Protein AF-X1EIU7-F1 (afdb_monomer_lite)

InterPro domains:
  IPR051805 Dehydratase Activator and Reductase Protein [PTHR32329] (74-182)

Organism: NCBI:txid412755

Radius of gyration: 19.46 Å; chains: 1; bounding box: 45×38×56 Å

pLDDT: mean 83.92, std 15.65, range [25.88, 98.31]

Secondary structure (DSSP, 8-state):
------TTHHHHHHHHHHHHHHHHHHHHHHHTTTBSSTTHHHHHHHHHHHHHHHHHH-GGGS------HHHHHHHHHHHHHS-PPPHHHHHHHHHHHHHHTS-B------EEE--S-HHHHH-TTTTTTHHHHHHHTTPEEE---HHHHHHHHHHHHHHHHHHHHHHH--HHHHHHHHHHHHHHHHHHHHHHHHHHHHGGG-

Structure (mmCIF, N/CA/C/O backbone):
data_AF-X1EIU7-F1
#
_entry.id   AF-X1EIU7-F1
#
loop_
_atom_site.group_PDB
_atom_site.id
_atom_site.type_symbol
_atom_site.label_atom_id
_atom_site.label_alt_id
_atom_site.label_comp_id
_atom_site.label_asym_id
_atom_site.label_entity_id
_atom_site.label_seq_id
_atom_site.pdbx_PDB_ins_code
_atom_site.Cartn_x
_atom_site.Cartn_y
_atom_site.Cartn_z
_atom_site.occupancy
_atom_site.B_iso_or_equiv
_atom_site.auth_seq_id
_atom_site.auth_comp_id
_atom_site.auth_asym_id
_atom_site.auth_atom_id
_atom_site.pdbx_PDB_model_num
ATOM 1 N N . VAL A 1 1 ? 11.521 24.262 -27.136 1.00 30.70 1 VAL A N 1
ATOM 2 C CA . VAL A 1 1 ? 10.457 23.430 -26.524 1.00 30.70 1 VAL A CA 1
ATOM 3 C C . VAL A 1 1 ? 10.995 22.883 -25.212 1.00 30.70 1 VAL A C 1
ATOM 5 O O . VAL A 1 1 ? 11.952 22.120 -25.238 1.00 30.70 1 VAL A O 1
ATOM 8 N N . PHE A 1 2 ? 10.484 23.359 -24.074 1.00 25.88 2 PHE A N 1
ATOM 9 C CA . PHE A 1 2 ? 10.889 22.880 -22.750 1.00 25.88 2 PHE A CA 1
ATOM 10 C C . PHE A 1 2 ? 10.544 21.390 -22.630 1.00 25.88 2 PHE A C 1
ATOM 12 O O . PHE A 1 2 ? 9.380 21.026 -22.501 1.00 25.88 2 PHE A O 1
ATOM 19 N N . THR A 1 3 ? 11.544 20.512 -22.689 1.00 28.67 3 THR A N 1
ATOM 20 C CA . THR A 1 3 ? 11.375 19.109 -22.304 1.00 28.67 3 THR A CA 1
ATOM 21 C C . THR A 1 3 ? 11.108 19.081 -20.803 1.00 28.67 3 THR A C 1
ATOM 23 O O . THR A 1 3 ? 12.040 19.239 -20.010 1.00 28.67 3 THR A O 1
ATOM 26 N N . PHE A 1 4 ? 9.843 18.936 -20.408 1.00 34.41 4 PHE A N 1
ATOM 27 C CA . PHE A 1 4 ? 9.457 18.674 -19.024 1.00 34.41 4 PHE A CA 1
ATOM 28 C C . PHE A 1 4 ? 10.148 17.381 -18.574 1.00 34.41 4 PHE A C 1
ATOM 30 O O . PHE A 1 4 ? 9.750 16.269 -18.908 1.00 34.41 4 PHE A O 1
ATOM 37 N N . ASN A 1 5 ? 11.257 17.544 -17.861 1.00 42.59 5 ASN A N 1
ATOM 38 C CA . ASN A 1 5 ? 12.172 16.486 -17.459 1.00 42.59 5 ASN A CA 1
ATOM 39 C C . ASN A 1 5 ? 11.671 15.827 -16.157 1.00 42.59 5 ASN A C 1
ATOM 41 O O . ASN A 1 5 ? 12.401 15.728 -15.176 1.00 42.59 5 ASN A O 1
ATOM 45 N N . LEU A 1 6 ? 10.399 15.407 -16.143 1.00 55.16 6 LEU A N 1
ATOM 46 C CA . LEU A 1 6 ? 9.746 14.695 -15.029 1.00 55.16 6 LEU A CA 1
ATOM 47 C C . LEU A 1 6 ? 10.289 13.251 -14.858 1.00 55.16 6 LEU A C 1
ATOM 49 O O . LEU A 1 6 ? 9.927 12.555 -13.919 1.00 55.16 6 LEU A O 1
ATOM 53 N N . GLY A 1 7 ? 11.152 12.782 -15.769 1.00 67.50 7 GLY A N 1
ATOM 54 C CA . GLY A 1 7 ? 11.125 11.411 -16.298 1.00 67.50 7 GLY A CA 1
ATOM 55 C C . GLY A 1 7 ? 11.568 10.238 -15.415 1.00 67.50 7 GLY A C 1
ATOM 56 O O . GLY A 1 7 ? 11.224 9.112 -15.751 1.00 67.50 7 GLY A O 1
ATOM 57 N N . THR A 1 8 ? 12.307 10.432 -14.319 1.00 67.25 8 THR A N 1
ATOM 58 C CA . THR A 1 8 ? 12.800 9.306 -13.483 1.00 67.25 8 THR A CA 1
ATOM 59 C C . THR A 1 8 ? 12.714 9.578 -11.989 1.00 67.25 8 THR A C 1
ATOM 61 O O . THR A 1 8 ? 12.280 8.710 -11.235 1.00 67.25 8 THR A O 1
ATOM 64 N N . SER A 1 9 ? 13.078 10.782 -11.545 1.00 68.19 9 SER A N 1
ATOM 65 C CA . SER A 1 9 ? 12.979 11.179 -10.136 1.00 68.19 9 SER A CA 1
ATOM 66 C C . SER A 1 9 ? 11.533 11.164 -9.640 1.00 68.19 9 SER A C 1
ATOM 68 O O . SER A 1 9 ? 11.274 10.682 -8.537 1.00 68.19 9 SER A O 1
ATOM 70 N N . LEU A 1 10 ? 10.584 11.609 -10.473 1.00 78.69 10 LEU A N 1
ATOM 71 C CA . LEU A 1 10 ? 9.160 11.524 -10.163 1.00 78.69 10 LEU A CA 1
ATOM 72 C C . LEU A 1 10 ? 8.695 10.072 -10.075 1.00 78.69 10 LEU A C 1
ATOM 74 O O . LEU A 1 10 ? 7.965 9.743 -9.152 1.00 78.69 10 LEU A O 1
ATOM 78 N N . LEU A 1 11 ? 9.128 9.205 -10.997 1.00 77.06 11 LEU A N 1
ATOM 79 C CA . LEU A 1 11 ? 8.741 7.791 -10.992 1.00 77.06 11 LEU A CA 1
ATOM 80 C C . LEU A 1 11 ? 9.210 7.086 -9.718 1.00 77.06 11 LEU A C 1
ATOM 82 O O . LEU A 1 11 ? 8.438 6.350 -9.116 1.00 77.06 11 LEU A O 1
ATOM 86 N N . VAL A 1 12 ? 10.443 7.350 -9.273 1.00 77.62 12 VAL A N 1
ATOM 87 C CA . VAL A 1 12 ? 10.964 6.807 -8.008 1.00 77.62 12 VAL A CA 1
ATOM 88 C C . VAL A 1 12 ? 10.167 7.341 -6.817 1.00 77.62 12 VAL A C 1
ATOM 90 O O . VAL A 1 12 ? 9.750 6.559 -5.968 1.00 77.62 12 VAL A O 1
ATOM 93 N N . LYS A 1 13 ? 9.897 8.654 -6.761 1.00 82.56 13 LYS A N 1
ATOM 94 C CA . LYS A 1 13 ? 9.069 9.242 -5.694 1.00 82.56 13 LYS A CA 1
ATOM 95 C C . LYS A 1 13 ? 7.648 8.676 -5.681 1.00 82.56 13 LYS A C 1
ATOM 97 O O . LYS A 1 13 ? 7.140 8.353 -4.612 1.00 82.56 13 LYS A O 1
ATOM 102 N N . ALA A 1 14 ? 7.030 8.530 -6.849 1.00 86.31 14 ALA A N 1
ATOM 103 C CA . ALA A 1 14 ? 5.697 7.963 -6.998 1.00 86.31 14 ALA A CA 1
ATOM 104 C C . ALA A 1 14 ? 5.673 6.496 -6.558 1.00 86.31 14 ALA A C 1
ATOM 106 O O . ALA A 1 14 ? 4.813 6.122 -5.771 1.00 86.31 14 ALA A O 1
ATOM 107 N N . TRP A 1 15 ? 6.648 5.689 -6.987 1.00 85.94 15 TRP A N 1
ATOM 108 C CA . TRP A 1 15 ? 6.766 4.290 -6.575 1.00 85.94 15 TRP A CA 1
ATOM 109 C C . TRP A 1 15 ? 6.912 4.146 -5.059 1.00 85.94 15 TRP A C 1
ATOM 111 O O . TRP A 1 15 ? 6.199 3.365 -4.428 1.00 85.94 15 TRP A O 1
ATOM 121 N N . ASN A 1 16 ? 7.794 4.953 -4.472 1.00 86.00 16 ASN A N 1
ATOM 122 C CA . ASN A 1 16 ? 8.006 5.002 -3.034 1.00 86.00 16 ASN A CA 1
ATOM 123 C C . ASN A 1 16 ? 6.726 5.386 -2.279 1.00 86.00 16 ASN A C 1
ATOM 125 O O . ASN A 1 16 ? 6.380 4.746 -1.289 1.00 86.00 16 ASN A O 1
ATOM 129 N N . GLY A 1 17 ? 6.008 6.402 -2.764 1.00 90.75 17 GLY A N 1
ATOM 130 C CA . GLY A 1 17 ? 4.740 6.831 -2.185 1.00 90.75 17 GLY A CA 1
ATOM 131 C C . GLY A 1 17 ? 3.661 5.756 -2.270 1.00 90.75 17 GLY A C 1
ATOM 132 O O . GLY A 1 17 ? 3.083 5.411 -1.246 1.00 90.75 17 GLY A O 1
ATOM 133 N N . ILE A 1 18 ? 3.430 5.181 -3.454 1.00 91.62 18 ILE A N 1
ATOM 134 C CA . ILE A 1 18 ? 2.399 4.152 -3.667 1.00 91.62 18 ILE A CA 1
ATOM 135 C C . ILE A 1 18 ? 2.680 2.923 -2.797 1.00 91.62 18 ILE A C 1
ATOM 137 O O . ILE A 1 18 ? 1.789 2.458 -2.092 1.00 91.62 18 ILE A O 1
ATOM 141 N N . THR A 1 19 ? 3.927 2.445 -2.771 1.00 90.31 19 THR A N 1
ATOM 142 C CA . THR A 1 19 ? 4.286 1.266 -1.969 1.00 90.31 19 THR A CA 1
ATOM 143 C C . THR A 1 19 ? 4.124 1.530 -0.469 1.00 90.31 19 THR A C 1
ATOM 145 O O . THR A 1 19 ? 3.688 0.648 0.265 1.00 90.31 19 THR A O 1
ATOM 148 N N . ALA A 1 20 ? 4.445 2.740 0.003 1.00 92.50 20 ALA A N 1
ATOM 149 C CA . ALA A 1 20 ? 4.251 3.113 1.402 1.00 92.50 20 ALA A CA 1
ATOM 150 C C . ALA A 1 20 ? 2.766 3.243 1.774 1.00 92.50 20 ALA A C 1
ATOM 152 O O . ALA A 1 20 ? 2.365 2.773 2.839 1.00 92.50 20 ALA A O 1
ATOM 153 N N . VAL A 1 21 ? 1.944 3.824 0.893 1.00 94.62 21 VAL A N 1
ATOM 154 C CA . VAL A 1 21 ? 0.485 3.892 1.074 1.00 94.62 21 VAL A CA 1
ATOM 155 C C . VAL A 1 21 ? -0.116 2.494 1.163 1.00 94.62 21 VAL A C 1
ATOM 157 O O . VAL A 1 21 ? -0.911 2.251 2.064 1.00 94.62 21 VAL A O 1
ATOM 160 N N . ASP A 1 22 ? 0.317 1.558 0.314 1.00 93.19 22 ASP A N 1
ATOM 161 C CA . ASP A 1 22 ? -0.142 0.168 0.378 1.00 93.19 22 ASP A CA 1
ATOM 162 C C . ASP A 1 22 ? 0.122 -0.465 1.754 1.00 93.19 22 ASP A C 1
ATOM 164 O O . ASP A 1 22 ? -0.749 -1.149 2.291 1.00 93.19 22 ASP A O 1
ATOM 168 N N . GLN A 1 23 ? 1.288 -0.217 2.364 1.00 92.69 23 GLN A N 1
ATOM 169 C CA . GLN A 1 23 ? 1.565 -0.741 3.706 1.00 92.69 23 GLN A CA 1
ATOM 170 C C . GLN A 1 23 ? 0.724 -0.051 4.790 1.00 92.69 23 GLN A C 1
ATOM 172 O O . GLN A 1 23 ? 0.220 -0.723 5.690 1.00 92.69 23 GLN A O 1
ATOM 177 N N . LEU A 1 24 ? 0.550 1.275 4.714 1.00 94.75 24 LEU A N 1
ATOM 178 C CA . LEU A 1 24 ? -0.303 2.020 5.649 1.00 94.75 24 LEU A CA 1
ATOM 179 C C . LEU A 1 24 ? -1.760 1.541 5.581 1.00 94.75 24 LEU A C 1
ATOM 181 O O . LEU A 1 24 ? -2.384 1.327 6.621 1.00 94.75 24 LEU A O 1
ATOM 185 N N . GLU A 1 25 ? -2.286 1.335 4.373 1.00 93.62 25 GLU A N 1
ATOM 186 C CA . GLU A 1 25 ? -3.634 0.813 4.155 1.00 93.62 25 GLU A CA 1
ATOM 187 C C . GLU A 1 25 ? -3.782 -0.612 4.684 1.00 93.62 25 GLU A C 1
ATOM 189 O O . GLU A 1 25 ? -4.745 -0.893 5.396 1.00 93.62 25 GLU A O 1
ATOM 194 N N . LYS A 1 26 ? -2.807 -1.498 4.433 1.00 92.38 26 LYS A N 1
ATOM 195 C CA . LYS A 1 26 ? -2.816 -2.851 5.008 1.00 92.38 26 LYS A CA 1
ATOM 196 C C . LYS A 1 26 ? -2.867 -2.810 6.534 1.00 92.38 26 LYS A C 1
ATOM 198 O O . LYS A 1 26 ? -3.761 -3.412 7.125 1.00 92.38 26 LYS A O 1
ATOM 203 N N . MET A 1 27 ? -1.979 -2.057 7.188 1.00 94.19 27 MET A N 1
ATOM 204 C CA . MET A 1 27 ? -1.982 -1.940 8.654 1.00 94.19 27 MET A CA 1
ATOM 205 C C . MET A 1 27 ? -3.319 -1.405 9.184 1.00 94.19 27 MET A C 1
ATOM 207 O O . MET A 1 27 ? -3.861 -1.935 10.159 1.00 94.19 27 MET A O 1
ATOM 211 N N . ARG A 1 28 ? -3.902 -0.405 8.513 1.00 95.00 28 ARG A N 1
ATOM 212 C CA . ARG A 1 28 ? -5.225 0.128 8.850 1.00 95.00 28 ARG A CA 1
ATOM 213 C C . ARG A 1 28 ? -6.310 -0.941 8.725 1.00 95.00 28 ARG A C 1
ATOM 215 O O . ARG A 1 28 ? -7.046 -1.163 9.683 1.00 95.00 28 ARG A O 1
ATOM 222 N N . MET A 1 29 ? -6.387 -1.627 7.587 1.00 92.50 29 MET A N 1
ATOM 223 C CA . MET A 1 29 ? -7.394 -2.656 7.311 1.00 92.50 29 MET A CA 1
ATOM 224 C C . MET A 1 29 ? -7.273 -3.882 8.222 1.00 92.50 29 MET A C 1
ATOM 226 O O . MET A 1 29 ? -8.296 -4.447 8.592 1.00 92.50 29 MET A O 1
ATOM 230 N N . HIS A 1 30 ? -6.067 -4.250 8.658 1.00 92.25 30 HIS A N 1
ATOM 231 C CA . HIS A 1 30 ? -5.862 -5.329 9.633 1.00 92.25 30 HIS A CA 1
ATOM 232 C C . HIS A 1 30 ? -6.218 -4.941 11.065 1.00 92.25 30 HIS A C 1
ATOM 234 O O . HIS A 1 30 ? -6.556 -5.798 11.876 1.00 92.25 30 HIS A O 1
ATOM 240 N N . THR A 1 31 ? -6.148 -3.656 11.408 1.00 94.31 31 THR A N 1
ATOM 241 C CA . THR A 1 31 ? -6.425 -3.188 12.774 1.00 94.31 31 THR A CA 1
ATOM 242 C C . THR A 1 31 ? -7.905 -2.891 12.979 1.00 94.31 31 THR A C 1
ATOM 244 O O . THR A 1 31 ? -8.517 -3.282 13.974 1.00 94.31 31 THR A O 1
ATOM 247 N N . ARG A 1 32 ? -8.494 -2.189 12.016 1.00 95.56 32 ARG A N 1
ATOM 248 C CA . ARG A 1 32 ? -9.802 -1.538 12.106 1.00 95.56 32 ARG A CA 1
ATOM 249 C C . ARG A 1 32 ? -10.994 -2.459 12.397 1.00 95.56 32 ARG A C 1
ATOM 251 O O . ARG A 1 32 ? -11.847 -2.078 13.206 1.00 95.56 32 ARG A O 1
ATOM 258 N N . PRO A 1 33 ? -11.088 -3.679 11.832 1.00 95.62 33 PRO A N 1
ATOM 259 C CA . PRO A 1 33 ? -12.168 -4.601 12.172 1.00 95.62 33 PRO A CA 1
ATOM 260 C C . PRO A 1 33 ? -12.146 -4.983 13.655 1.00 95.62 33 PRO A C 1
ATOM 262 O O . PRO A 1 33 ? -13.207 -5.185 14.252 1.00 95.62 33 PRO A O 1
ATOM 265 N N . TYR A 1 34 ? -10.956 -5.030 14.258 1.00 95.44 34 TYR A N 1
ATOM 266 C CA . TYR A 1 34 ? -10.719 -5.545 15.605 1.00 95.44 34 TYR A CA 1
ATOM 267 C C . TYR A 1 34 ? -10.599 -4.461 16.675 1.00 95.44 34 TYR A C 1
ATOM 269 O O . TYR A 1 34 ? -10.698 -4.789 17.854 1.00 95.44 34 TYR A O 1
ATOM 277 N N . GLU A 1 35 ? -10.393 -3.195 16.307 1.00 95.44 35 GLU A N 1
ATOM 278 C CA . GLU A 1 35 ? -10.200 -2.111 17.275 1.00 95.44 35 GLU A CA 1
ATOM 279 C C . GLU A 1 35 ? -11.404 -1.969 18.228 1.00 95.44 35 GLU A C 1
ATOM 281 O O . GLU A 1 35 ? -12.567 -2.011 17.800 1.00 95.44 35 GLU A O 1
ATOM 286 N N . VAL A 1 36 ? -11.114 -1.800 19.521 1.00 95.50 36 VAL A N 1
ATOM 287 C CA . VAL A 1 36 ? -12.117 -1.573 20.575 1.00 95.50 36 VAL A CA 1
ATOM 288 C C . VAL A 1 36 ? -12.660 -0.147 20.491 1.00 95.50 36 VAL A C 1
ATOM 290 O O . VAL A 1 36 ? -13.869 0.063 20.511 1.00 95.50 36 VAL A O 1
ATOM 293 N N . ASN A 1 37 ? -11.765 0.829 20.337 1.00 96.25 37 ASN A N 1
ATOM 294 C CA . ASN A 1 37 ? -12.120 2.233 20.158 1.00 96.25 37 ASN A CA 1
ATOM 295 C C . ASN A 1 37 ? -12.238 2.524 18.656 1.00 96.25 37 ASN A C 1
ATOM 297 O O . ASN A 1 37 ? -11.230 2.601 17.955 1.00 96.25 37 ASN A O 1
ATOM 301 N N . LYS A 1 38 ? -13.468 2.643 18.144 1.00 95.25 38 LYS A N 1
ATOM 302 C CA . LYS A 1 38 ? -13.698 2.837 16.705 1.00 95.25 38 LYS A CA 1
ATOM 303 C C . LYS A 1 38 ? -13.117 4.161 16.203 1.00 95.25 38 LYS A C 1
ATOM 305 O O . LYS A 1 38 ? -13.340 5.207 16.804 1.00 95.25 38 LYS A O 1
ATOM 310 N N . GLY A 1 39 ? -12.401 4.102 15.082 1.00 95.94 39 GLY A N 1
ATOM 311 C CA . GLY A 1 39 ? -11.748 5.233 14.425 1.00 95.94 39 GLY A CA 1
ATOM 312 C C . GLY A 1 39 ? -10.285 5.456 14.822 1.00 95.94 39 GLY A C 1
ATOM 313 O O . GLY A 1 39 ? -9.623 6.269 14.181 1.00 95.94 39 GLY A O 1
ATOM 314 N N . THR A 1 40 ? -9.739 4.742 15.816 1.00 97.31 40 THR A N 1
ATOM 315 C CA . THR A 1 40 ? -8.326 4.903 16.217 1.00 97.31 40 THR A CA 1
ATOM 316 C C . THR A 1 40 ? -7.371 4.567 15.070 1.00 97.31 40 THR A C 1
ATOM 318 O O . THR A 1 40 ? -6.446 5.326 14.789 1.00 97.31 40 THR A O 1
ATOM 321 N N . SER A 1 41 ? -7.613 3.467 14.357 1.00 96.62 41 SER A N 1
ATOM 322 C CA . SER A 1 41 ? -6.811 3.079 13.189 1.00 96.62 41 SER A CA 1
ATOM 323 C C . SER A 1 41 ? -6.884 4.093 12.040 1.00 96.62 41 SER A C 1
ATOM 325 O O . SER A 1 41 ? -5.874 4.338 11.381 1.00 96.62 41 SER A O 1
ATOM 327 N N . ASP A 1 42 ? -8.047 4.713 11.816 1.00 97.38 42 ASP A N 1
ATOM 328 C CA . ASP A 1 42 ? -8.223 5.753 10.796 1.00 97.38 42 ASP A CA 1
ATOM 329 C C . ASP A 1 42 ? -7.428 7.025 11.160 1.00 97.38 42 ASP A C 1
ATOM 331 O O . ASP A 1 42 ? -6.737 7.578 10.308 1.00 97.38 42 ASP A O 1
ATOM 335 N N . GLN A 1 43 ? -7.413 7.428 12.436 1.00 98.31 43 GLN A N 1
ATOM 336 C CA . GLN A 1 43 ? -6.610 8.566 12.910 1.00 98.31 43 GLN A CA 1
ATOM 337 C C . GLN A 1 43 ? -5.100 8.330 12.756 1.00 98.31 43 GLN A C 1
ATOM 339 O O . GLN A 1 43 ? -4.370 9.225 12.321 1.00 98.31 43 GLN A O 1
ATOM 344 N N . ILE A 1 44 ? -4.621 7.124 13.091 1.00 97.88 44 ILE A N 1
ATOM 345 C CA . ILE A 1 44 ? -3.212 6.747 12.889 1.00 97.88 44 ILE A CA 1
ATOM 346 C C . ILE A 1 44 ? -2.882 6.818 11.395 1.00 97.88 44 ILE A C 1
ATOM 348 O O . ILE A 1 44 ? -1.888 7.435 11.008 1.00 97.88 44 ILE A O 1
ATOM 352 N N . TYR A 1 45 ? -3.733 6.247 10.541 1.00 97.50 45 TYR A N 1
ATOM 353 C CA . TYR A 1 45 ? -3.542 6.304 9.096 1.00 97.50 45 TYR A CA 1
ATOM 354 C C . TYR A 1 45 ? -3.428 7.743 8.578 1.00 97.50 45 TYR A C 1
ATOM 356 O O . TYR A 1 45 ? -2.450 8.066 7.909 1.00 97.50 45 TYR A O 1
ATOM 364 N N . GLU A 1 46 ? -4.364 8.627 8.928 1.00 98.19 46 GLU A N 1
ATOM 365 C CA . GLU A 1 46 ? -4.358 10.028 8.486 1.00 98.19 46 GLU A CA 1
ATOM 366 C C . GLU A 1 46 ? -3.092 10.776 8.930 1.00 98.19 46 GLU A C 1
ATOM 368 O O . GLU A 1 46 ? -2.468 11.486 8.134 1.00 98.19 46 GLU A O 1
ATOM 373 N N . LYS A 1 47 ? -2.652 10.560 10.177 1.00 98.31 47 LYS A N 1
ATOM 374 C CA . LYS A 1 47 ? -1.408 11.122 10.726 1.00 98.31 47 LYS A CA 1
ATOM 375 C C . LYS A 1 47 ? -0.189 10.726 9.890 1.00 98.31 47 LYS A C 1
ATOM 377 O O . LYS A 1 47 ? 0.624 11.579 9.521 1.00 98.31 47 LYS A O 1
ATOM 382 N N . TYR A 1 48 ? -0.045 9.436 9.596 1.00 97.75 48 TYR A N 1
ATOM 383 C CA . TYR A 1 48 ? 1.109 8.916 8.863 1.00 97.75 48 TYR A CA 1
ATOM 384 C C . TYR A 1 48 ? 1.036 9.189 7.362 1.00 97.75 48 TYR A C 1
ATOM 386 O O . TYR A 1 48 ? 2.069 9.460 6.749 1.00 97.75 48 TYR A O 1
ATOM 394 N N . MET A 1 49 ? -0.168 9.233 6.792 1.00 97.50 49 MET A N 1
ATOM 395 C CA . MET A 1 49 ? -0.405 9.673 5.422 1.00 97.50 49 MET A CA 1
ATOM 396 C C . MET A 1 49 ? 0.043 11.124 5.239 1.00 97.50 49 MET A C 1
ATOM 398 O O . MET A 1 49 ? 0.814 11.422 4.328 1.00 97.50 49 MET A O 1
ATOM 402 N N . LYS A 1 50 ? -0.346 12.027 6.150 1.00 97.38 50 LYS A N 1
ATOM 403 C CA . LYS A 1 50 ? 0.114 13.420 6.118 1.00 97.38 50 LYS A CA 1
ATOM 404 C C . LYS A 1 50 ? 1.640 13.509 6.181 1.00 97.38 50 LYS A C 1
ATOM 406 O O . LYS A 1 50 ? 2.248 14.191 5.363 1.00 97.38 50 LYS A O 1
ATOM 411 N N . ARG A 1 51 ? 2.272 12.781 7.106 1.00 96.06 51 ARG A N 1
ATOM 412 C CA . ARG A 1 51 ? 3.736 12.778 7.255 1.00 96.06 51 ARG A CA 1
ATOM 413 C C . ARG A 1 51 ? 4.459 12.250 6.012 1.00 96.06 51 ARG A C 1
ATOM 415 O O . ARG A 1 51 ? 5.507 12.778 5.647 1.00 96.06 51 ARG A O 1
ATOM 422 N N . LEU A 1 52 ? 3.906 11.225 5.365 1.00 94.81 52 LEU A N 1
ATOM 423 C CA . LEU A 1 52 ? 4.417 10.698 4.103 1.00 94.81 52 LEU A CA 1
ATOM 424 C C . LEU A 1 52 ? 4.291 11.734 2.976 1.00 94.81 52 LEU A C 1
ATOM 426 O O . LEU A 1 52 ? 5.255 11.943 2.242 1.00 94.81 52 LEU A O 1
ATOM 430 N N . LEU A 1 53 ? 3.145 12.411 2.858 1.00 94.19 53 LEU A N 1
ATOM 431 C CA . LEU A 1 53 ? 2.945 13.471 1.864 1.00 94.19 53 LEU A CA 1
ATOM 432 C C . LEU A 1 53 ? 3.899 14.644 2.081 1.00 94.19 53 LEU A C 1
ATOM 434 O O . LEU A 1 53 ? 4.541 15.068 1.124 1.00 94.19 53 LEU A O 1
ATOM 438 N N . ASP A 1 54 ? 4.047 15.113 3.322 1.00 93.31 54 ASP A N 1
ATOM 439 C CA . ASP A 1 54 ? 4.971 16.196 3.675 1.00 93.31 54 ASP A CA 1
ATOM 440 C C . ASP A 1 54 ? 6.416 15.832 3.268 1.00 93.31 54 ASP A C 1
ATOM 442 O O . ASP A 1 54 ? 7.121 16.635 2.655 1.00 93.31 54 ASP A O 1
ATOM 446 N N . TYR A 1 55 ? 6.840 14.586 3.519 1.00 91.00 55 TYR A N 1
ATOM 447 C CA . TYR A 1 55 ? 8.152 14.078 3.102 1.00 91.00 55 TYR A CA 1
ATOM 448 C C . TYR A 1 55 ? 8.322 14.020 1.573 1.00 91.00 55 TYR A C 1
ATOM 450 O O . TYR A 1 55 ? 9.366 14.407 1.036 1.00 91.00 55 TYR A O 1
ATOM 458 N N . LEU A 1 56 ? 7.312 13.527 0.853 1.00 87.88 56 LEU A N 1
ATOM 459 C CA . LEU A 1 56 ? 7.360 13.402 -0.606 1.00 87.88 56 LEU A CA 1
ATOM 460 C C . LEU A 1 56 ? 7.307 14.767 -1.308 1.00 87.88 56 LEU A C 1
ATOM 462 O O . LEU A 1 56 ? 7.933 14.926 -2.362 1.00 87.88 56 LEU A O 1
ATOM 466 N N . ALA A 1 57 ? 6.595 15.733 -0.726 1.00 88.38 57 ALA A N 1
ATOM 467 C CA . ALA A 1 57 ? 6.451 17.092 -1.236 1.00 88.38 57 ALA A CA 1
ATOM 468 C C . ALA A 1 57 ? 7.702 17.957 -1.015 1.00 88.38 57 ALA A C 1
ATOM 470 O O . ALA A 1 57 ? 7.920 18.893 -1.784 1.00 88.38 57 ALA A O 1
ATOM 471 N N . ASP A 1 58 ? 8.541 17.642 -0.018 1.00 87.00 58 ASP A N 1
ATOM 472 C CA . ASP A 1 58 ? 9.765 18.400 0.258 1.00 87.00 58 ASP A CA 1
ATOM 473 C C . ASP A 1 58 ? 10.711 18.399 -0.968 1.00 87.00 58 ASP A C 1
ATOM 475 O O . ASP A 1 58 ? 11.183 17.341 -1.412 1.00 87.00 58 ASP A O 1
ATOM 479 N N . PRO A 1 59 ? 11.049 19.574 -1.535 1.00 80.19 59 PRO A N 1
ATOM 480 C CA . PRO A 1 59 ? 11.992 19.670 -2.641 1.00 80.19 59 PRO A CA 1
ATOM 481 C C . PRO A 1 59 ? 13.381 19.110 -2.316 1.00 80.19 59 PRO A C 1
ATOM 483 O O . PRO A 1 59 ? 14.072 18.652 -3.226 1.00 80.19 59 PRO A O 1
ATOM 486 N N . LYS A 1 60 ? 13.795 19.102 -1.041 1.00 77.62 60 LYS A N 1
ATOM 487 C CA . LYS A 1 60 ? 15.089 18.557 -0.595 1.00 77.62 60 LYS A CA 1
ATOM 488 C C . LYS A 1 60 ? 15.168 17.040 -0.740 1.00 77.62 60 LYS A C 1
ATOM 490 O O . LYS A 1 60 ? 16.263 16.496 -0.844 1.00 77.62 60 LYS A O 1
ATOM 495 N N . THR A 1 61 ? 14.025 16.356 -0.779 1.00 72.81 61 THR A N 1
ATOM 496 C CA . THR A 1 61 ? 13.959 14.905 -1.001 1.00 72.81 61 THR A CA 1
ATOM 497 C C . THR A 1 61 ? 13.933 14.551 -2.489 1.00 72.81 61 THR A C 1
ATOM 499 O O . THR A 1 61 ? 13.924 13.372 -2.847 1.00 72.81 61 THR A O 1
ATOM 502 N N . ASN A 1 62 ? 13.920 15.545 -3.391 1.00 67.62 62 ASN A N 1
ATOM 503 C CA . ASN A 1 62 ? 14.058 15.300 -4.824 1.00 67.62 62 ASN A CA 1
ATOM 504 C C . ASN A 1 62 ? 15.433 14.702 -5.111 1.00 67.62 62 ASN A C 1
ATOM 506 O O . ASN A 1 62 ? 16.461 15.353 -4.927 1.00 67.62 62 ASN A O 1
ATOM 510 N N . LEU A 1 63 ? 15.450 13.474 -5.631 1.00 62.00 63 LEU A N 1
ATOM 511 C CA . LEU A 1 63 ? 16.664 12.935 -6.221 1.00 62.00 63 LEU A CA 1
ATOM 512 C C . LEU A 1 63 ? 17.066 13.863 -7.378 1.00 62.00 63 LEU A C 1
ATOM 514 O O . LEU A 1 63 ? 16.256 14.140 -8.269 1.00 62.00 63 LEU A O 1
ATOM 518 N N . GLY A 1 64 ? 18.307 14.364 -7.343 1.00 56.53 64 GLY A N 1
ATOM 519 C CA . GLY A 1 64 ? 18.896 15.147 -8.433 1.00 56.53 64 GLY A CA 1
ATOM 520 C C . GLY A 1 64 ? 18.863 14.381 -9.763 1.00 56.53 64 GLY A C 1
ATOM 521 O O . GLY A 1 64 ? 18.472 13.218 -9.800 1.00 56.53 64 GLY A O 1
ATOM 522 N N . LYS A 1 65 ? 19.270 15.018 -10.875 1.00 51.91 65 LYS A N 1
ATOM 523 C CA . LYS A 1 65 ? 19.198 14.452 -12.243 1.00 51.91 65 LYS A CA 1
ATOM 524 C C . LYS A 1 65 ? 19.838 13.051 -12.344 1.00 51.91 65 LYS A C 1
ATOM 526 O O . LYS A 1 65 ? 21.004 12.912 -12.703 1.00 51.91 65 LYS A O 1
ATOM 531 N N . MET A 1 66 ? 19.061 12.002 -12.088 1.00 54.75 66 MET A N 1
ATOM 532 C CA . MET A 1 66 ? 19.456 10.612 -12.271 1.00 54.75 66 MET A CA 1
ATOM 533 C C . MET A 1 66 ? 19.156 10.211 -13.709 1.00 54.75 66 MET A C 1
ATOM 535 O O . MET A 1 66 ? 18.014 9.932 -14.074 1.00 54.75 66 MET A O 1
ATOM 539 N N . LYS A 1 67 ? 20.198 10.227 -14.543 1.00 49.62 67 LYS A N 1
ATOM 540 C CA . LYS A 1 67 ? 20.069 10.064 -15.995 1.00 49.62 67 LYS A CA 1
ATOM 541 C C . LYS A 1 67 ? 19.768 8.634 -16.471 1.00 49.62 67 LYS A C 1
ATOM 543 O O . LYS A 1 67 ? 19.364 8.494 -17.619 1.00 49.62 67 LYS A O 1
ATOM 548 N N . THR A 1 68 ? 19.928 7.587 -15.648 1.00 56.00 68 THR A N 1
ATOM 549 C CA . THR A 1 68 ? 19.893 6.203 -16.168 1.00 56.00 68 THR A CA 1
ATOM 550 C C . THR A 1 68 ? 19.239 5.195 -15.214 1.00 56.00 68 THR A C 1
ATOM 552 O O . THR A 1 68 ? 19.574 5.140 -14.033 1.00 56.00 68 THR A O 1
ATOM 555 N N . TYR A 1 69 ? 18.376 4.317 -15.745 1.00 58.41 69 TYR A N 1
ATOM 556 C CA . TYR A 1 69 ? 17.759 3.180 -15.034 1.00 58.41 69 TYR A CA 1
ATOM 557 C C . TYR A 1 69 ? 18.779 2.226 -14.387 1.00 58.41 69 TYR A C 1
ATOM 559 O O . TYR A 1 69 ? 18.525 1.676 -13.322 1.00 58.41 69 TYR A O 1
ATOM 567 N N . LEU A 1 70 ? 19.965 2.078 -14.986 1.00 55.44 70 LEU A N 1
ATOM 568 C CA . LEU A 1 70 ? 21.102 1.349 -14.405 1.00 55.44 70 LEU A CA 1
ATOM 569 C C . LEU A 1 70 ? 21.599 1.977 -13.099 1.00 55.44 70 LEU A C 1
ATOM 571 O O . LEU A 1 70 ? 21.968 1.266 -12.167 1.00 55.44 70 LEU A O 1
ATOM 575 N N . THR A 1 71 ? 21.592 3.306 -13.022 1.00 58.59 71 THR A N 1
ATOM 576 C CA . THR A 1 71 ? 21.956 4.045 -11.813 1.00 58.59 71 THR A CA 1
ATOM 577 C C . THR A 1 71 ? 20.860 3.922 -10.761 1.00 58.59 71 THR A C 1
ATOM 579 O O . THR A 1 71 ? 21.189 3.823 -9.586 1.00 58.59 71 THR A O 1
ATOM 582 N N . ILE A 1 72 ? 19.581 3.863 -11.168 1.00 57.81 72 ILE A N 1
ATOM 583 C CA . ILE A 1 72 ? 18.457 3.561 -10.263 1.00 57.81 72 ILE A CA 1
ATOM 584 C C . ILE A 1 72 ? 18.656 2.172 -9.679 1.00 57.81 72 ILE A C 1
ATOM 586 O O . ILE A 1 72 ? 18.739 2.060 -8.468 1.00 57.81 72 ILE A O 1
ATOM 590 N N . GLY A 1 73 ? 18.853 1.148 -10.516 1.00 60.00 73 GLY A N 1
ATOM 591 C CA . GLY A 1 73 ? 19.147 -0.209 -10.060 1.00 60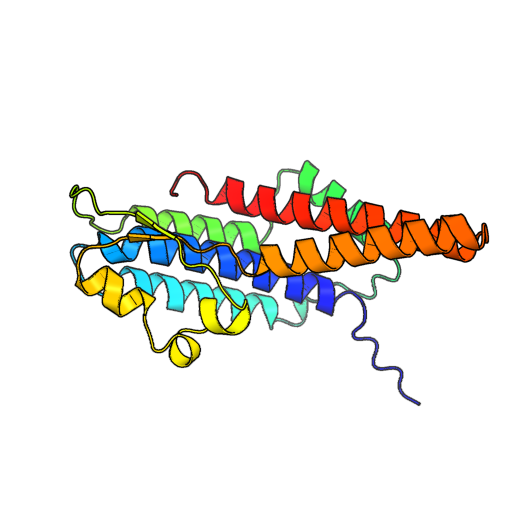.00 73 GLY A CA 1
ATOM 592 C C . GLY A 1 73 ? 20.317 -0.240 -9.075 1.00 60.00 73 GLY A C 1
ATOM 593 O O . GLY A 1 73 ? 20.152 -0.727 -7.965 1.00 60.00 73 GLY A O 1
ATOM 594 N N . LYS A 1 74 ? 21.468 0.354 -9.420 1.00 61.91 74 LYS A N 1
ATOM 595 C CA . LYS A 1 74 ? 22.635 0.406 -8.521 1.00 61.91 74 LYS A CA 1
ATOM 596 C C . LYS A 1 74 ? 22.363 1.134 -7.204 1.00 61.91 74 LYS A C 1
ATOM 598 O O . LYS A 1 74 ? 22.735 0.598 -6.171 1.00 61.91 74 LYS A O 1
ATOM 603 N N . ALA A 1 75 ? 21.730 2.307 -7.230 1.00 60.06 75 ALA A N 1
ATOM 604 C CA . ALA A 1 75 ? 21.414 3.077 -6.025 1.00 60.06 75 ALA A CA 1
ATOM 605 C C . ALA A 1 75 ? 20.402 2.344 -5.134 1.00 60.06 75 ALA A C 1
ATOM 607 O O . ALA A 1 75 ? 20.505 2.356 -3.912 1.00 60.06 75 ALA A O 1
ATOM 608 N N . PHE A 1 76 ? 19.438 1.673 -5.758 1.00 58.38 76 PHE A N 1
ATOM 609 C CA . PHE A 1 76 ? 18.432 0.888 -5.067 1.00 58.38 76 PHE A CA 1
ATOM 610 C C . PHE A 1 76 ? 19.039 -0.342 -4.408 1.00 58.38 76 PHE A C 1
ATOM 612 O O . PHE A 1 76 ? 18.842 -0.546 -3.218 1.00 58.38 76 PHE A O 1
ATOM 619 N N . PHE A 1 77 ? 19.846 -1.107 -5.152 1.00 57.31 77 PHE A N 1
ATOM 620 C CA . PHE A 1 77 ? 20.588 -2.247 -4.622 1.00 57.31 77 PHE A CA 1
ATOM 621 C C . PHE A 1 77 ? 21.565 -1.816 -3.523 1.00 57.31 77 PHE A C 1
ATOM 623 O O . PHE A 1 77 ? 21.584 -2.440 -2.471 1.00 57.31 77 PHE A O 1
ATOM 630 N N . SER A 1 78 ? 22.329 -0.734 -3.702 1.00 56.25 78 SER A N 1
ATOM 631 C CA . SER A 1 78 ? 23.252 -0.263 -2.661 1.00 56.25 78 SER A CA 1
ATOM 632 C C . SER A 1 78 ? 22.523 0.189 -1.396 1.00 56.25 78 SER A C 1
ATOM 634 O O . SER A 1 78 ? 22.977 -0.111 -0.299 1.00 56.25 78 SER A O 1
ATOM 636 N N . ASN A 1 79 ? 21.377 0.866 -1.525 1.00 53.47 79 ASN A N 1
ATOM 637 C CA . ASN A 1 79 ? 20.563 1.247 -0.369 1.00 53.47 79 ASN A CA 1
ATOM 638 C C . ASN A 1 79 ? 19.929 0.026 0.314 1.00 53.47 79 ASN A C 1
ATOM 640 O O . ASN A 1 79 ? 19.854 0.005 1.537 1.00 53.47 79 ASN A O 1
ATOM 644 N N . LEU A 1 80 ? 19.569 -1.012 -0.449 1.00 51.81 80 LEU A N 1
ATOM 645 C CA . LEU A 1 80 ? 19.067 -2.290 0.069 1.00 51.81 80 LEU A CA 1
ATOM 646 C C . LEU A 1 80 ? 20.092 -3.013 0.961 1.00 51.81 80 LEU A C 1
ATOM 648 O O . LEU A 1 80 ? 19.717 -3.664 1.930 1.00 51.81 80 LEU A O 1
ATOM 652 N N . PHE A 1 81 ? 21.384 -2.911 0.631 1.00 49.78 81 PHE A N 1
ATOM 653 C CA . PHE A 1 81 ? 22.461 -3.608 1.344 1.00 49.78 81 PHE A CA 1
ATOM 654 C C . PHE A 1 81 ? 23.118 -2.784 2.463 1.00 49.78 81 PHE A C 1
ATOM 656 O O . PHE A 1 81 ? 23.825 -3.352 3.290 1.00 49.78 81 PHE A O 1
ATOM 663 N N . ASN A 1 82 ? 22.883 -1.470 2.535 1.00 53.50 82 ASN A N 1
ATOM 664 C CA . ASN A 1 82 ? 23.600 -0.581 3.459 1.00 53.50 82 ASN A CA 1
ATOM 665 C C . ASN A 1 82 ? 23.030 -0.516 4.891 1.00 53.50 82 ASN A C 1
ATOM 667 O O . ASN A 1 82 ? 23.537 0.258 5.700 1.00 53.50 82 ASN A O 1
ATOM 671 N N . GLY A 1 83 ? 21.990 -1.287 5.231 1.00 52.75 83 GLY A N 1
ATOM 672 C CA . GLY A 1 83 ? 21.484 -1.441 6.609 1.00 52.75 83 GLY A CA 1
ATOM 673 C C . GLY A 1 83 ? 20.895 -0.183 7.275 1.00 52.75 83 GLY A C 1
ATOM 674 O O . GLY A 1 83 ? 20.363 -0.271 8.380 1.00 52.75 83 GLY A O 1
ATOM 675 N N . LYS A 1 84 ? 20.959 0.986 6.628 1.00 57.41 84 LYS A N 1
ATOM 676 C CA . LYS A 1 84 ? 20.363 2.237 7.103 1.00 57.41 84 LYS A CA 1
ATOM 677 C C . LYS A 1 84 ? 18.935 2.344 6.575 1.00 57.41 84 LYS A C 1
ATOM 679 O O . LYS A 1 84 ? 18.746 2.398 5.362 1.00 57.41 84 LYS A O 1
ATOM 684 N N . LEU A 1 85 ? 17.967 2.406 7.492 1.00 59.44 85 LEU A N 1
ATOM 685 C CA . LEU A 1 85 ? 16.552 2.578 7.157 1.00 59.44 85 LEU A CA 1
ATOM 686 C C . LEU A 1 85 ? 16.360 3.832 6.298 1.00 59.44 85 LEU A C 1
ATOM 688 O O . LEU A 1 85 ? 16.889 4.904 6.610 1.00 59.44 85 LEU A O 1
ATOM 692 N N . SER A 1 86 ? 15.606 3.704 5.209 1.00 78.12 86 SER A N 1
ATOM 693 C CA . SER A 1 86 ? 15.197 4.873 4.433 1.00 78.12 86 SER A CA 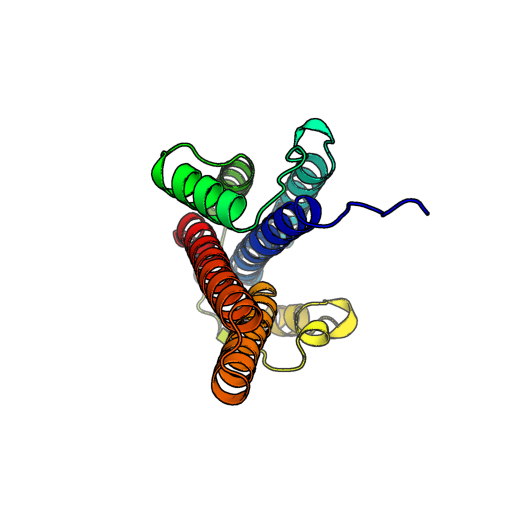1
ATOM 694 C C . SER A 1 86 ? 14.204 5.726 5.244 1.00 78.12 86 SER A C 1
ATOM 696 O O . SER A 1 86 ? 13.472 5.192 6.079 1.00 78.12 86 SER A O 1
ATOM 698 N N . PRO A 1 87 ? 14.101 7.049 5.011 1.00 84.31 87 PRO A N 1
ATOM 699 C CA . PRO A 1 87 ? 13.147 7.885 5.750 1.00 84.31 87 PRO A CA 1
ATOM 700 C C . PRO A 1 87 ? 11.691 7.402 5.649 1.00 84.31 87 PRO A C 1
ATOM 702 O O . PRO A 1 87 ? 10.906 7.595 6.572 1.00 84.31 87 PRO A O 1
ATOM 705 N N . ILE A 1 88 ? 11.326 6.748 4.542 1.00 86.50 88 ILE A N 1
ATOM 706 C CA . ILE A 1 88 ? 10.006 6.132 4.365 1.00 86.50 88 ILE A CA 1
ATOM 707 C C . ILE A 1 88 ? 9.862 4.895 5.247 1.00 86.50 88 ILE A C 1
ATOM 709 O O . ILE A 1 88 ? 8.838 4.749 5.907 1.00 86.50 88 ILE A O 1
ATOM 713 N N . GLU A 1 89 ? 10.880 4.037 5.312 1.00 84.75 89 GLU A N 1
ATOM 714 C CA . GLU A 1 89 ? 10.876 2.901 6.238 1.00 84.75 89 GLU A CA 1
ATOM 715 C C . GLU A 1 89 ? 10.769 3.365 7.692 1.00 84.75 89 GLU A C 1
ATOM 717 O O . GLU A 1 89 ? 10.037 2.758 8.463 1.00 84.75 89 GLU A O 1
ATOM 722 N N . GLU A 1 90 ? 11.416 4.471 8.072 1.00 89.00 90 GLU A N 1
ATOM 723 C CA . GLU A 1 90 ? 11.256 5.049 9.411 1.00 89.00 90 GLU A CA 1
ATOM 724 C C . GLU A 1 90 ? 9.827 5.547 9.678 1.00 89.00 90 GLU A C 1
ATOM 726 O O . GLU A 1 90 ? 9.322 5.413 10.795 1.00 89.00 90 GLU A O 1
ATOM 731 N N . ILE A 1 91 ? 9.167 6.143 8.678 1.00 93.12 91 ILE A N 1
ATOM 732 C CA . ILE A 1 91 ? 7.757 6.550 8.777 1.00 93.12 91 ILE A CA 1
ATOM 733 C C . ILE A 1 91 ? 6.874 5.312 8.963 1.00 93.12 91 ILE A C 1
ATOM 735 O O . ILE A 1 91 ? 6.052 5.297 9.877 1.00 93.12 91 ILE A O 1
ATOM 739 N N . LEU A 1 92 ? 7.068 4.276 8.143 1.00 92.31 92 LEU A N 1
ATOM 740 C CA . LEU A 1 92 ? 6.290 3.037 8.198 1.00 92.31 92 LEU A CA 1
ATOM 741 C C . LEU A 1 92 ? 6.527 2.253 9.489 1.00 92.31 92 LEU A C 1
ATOM 743 O O . LEU A 1 92 ? 5.574 1.743 10.063 1.00 92.31 92 LEU A O 1
ATOM 747 N N . LYS A 1 93 ? 7.767 2.202 9.981 1.00 91.06 93 LYS A N 1
ATOM 748 C CA . LYS A 1 93 ? 8.106 1.553 11.249 1.00 91.06 93 LYS A CA 1
ATOM 749 C C . LYS A 1 93 ? 7.405 2.233 12.423 1.00 91.06 93 LYS A C 1
ATOM 751 O O . LYS A 1 93 ? 6.775 1.564 13.228 1.00 91.06 93 LYS A O 1
ATOM 756 N N . LYS A 1 94 ? 7.434 3.568 12.479 1.00 94.19 94 LYS A N 1
ATOM 757 C CA . LYS A 1 94 ? 6.708 4.326 13.512 1.00 94.19 94 LYS A CA 1
ATOM 758 C C . LYS A 1 94 ? 5.189 4.132 13.405 1.00 94.19 94 LYS A C 1
ATOM 760 O O . LYS A 1 94 ? 4.516 4.009 14.423 1.00 94.19 94 LYS A O 1
ATOM 765 N N . ALA A 1 95 ? 4.653 4.055 12.183 1.00 95.38 95 ALA A N 1
ATOM 766 C CA . ALA A 1 95 ? 3.244 3.726 11.972 1.00 95.38 95 ALA A CA 1
ATOM 767 C C . ALA A 1 95 ? 2.911 2.331 12.514 1.00 95.38 95 ALA A C 1
ATOM 769 O O . ALA A 1 95 ? 1.943 2.181 13.252 1.00 95.38 95 ALA A O 1
ATOM 770 N N . GLN A 1 96 ? 3.737 1.334 12.194 1.00 93.81 96 GLN A N 1
ATOM 771 C CA . GLN A 1 96 ? 3.595 -0.038 12.674 1.00 93.81 96 GLN A CA 1
ATOM 772 C C . GLN A 1 96 ? 3.638 -0.116 14.207 1.00 93.81 96 GLN A C 1
ATOM 774 O O . GLN A 1 96 ? 2.800 -0.796 14.797 1.00 93.81 96 GLN A O 1
ATOM 779 N N . GLU A 1 97 ? 4.545 0.621 14.852 1.00 93.50 97 GLU A N 1
ATOM 780 C CA . GLU A 1 97 ? 4.628 0.715 16.313 1.00 93.50 97 GLU A CA 1
ATOM 781 C C . GLU A 1 97 ? 3.322 1.272 16.907 1.00 93.50 97 GLU A C 1
ATOM 783 O O . GLU A 1 97 ? 2.776 0.687 17.841 1.00 93.50 97 GLU A O 1
ATOM 788 N N . GLU A 1 98 ? 2.756 2.340 16.338 1.00 96.00 98 GLU A N 1
ATOM 789 C CA . GLU A 1 98 ? 1.489 2.911 16.823 1.00 96.00 98 GLU A CA 1
ATOM 790 C C . GLU A 1 98 ? 0.280 2.007 16.556 1.00 96.00 98 GLU A C 1
ATOM 792 O O . GLU A 1 98 ? -0.564 1.842 17.437 1.00 96.00 98 GLU A O 1
ATOM 797 N N . PHE A 1 99 ? 0.202 1.370 15.384 1.00 95.75 99 PHE A N 1
ATOM 798 C CA . PHE A 1 99 ? -0.844 0.385 15.103 1.00 95.75 99 PHE A CA 1
ATOM 799 C C . PHE A 1 99 ? -0.772 -0.798 16.082 1.00 95.75 99 PHE A C 1
ATOM 801 O O . PHE A 1 99 ? -1.811 -1.251 16.560 1.00 95.75 99 PHE A O 1
ATOM 808 N N . SER A 1 100 ? 0.436 -1.237 16.464 1.00 93.31 100 SER A N 1
ATOM 809 C CA . SER A 1 100 ? 0.639 -2.347 17.409 1.00 93.31 100 SER A CA 1
ATOM 810 C C . SER A 1 100 ? 0.086 -2.095 18.812 1.00 93.31 100 SER A C 1
ATOM 812 O O . SER A 1 100 ? -0.259 -3.037 19.521 1.00 93.31 100 SER A O 1
ATOM 814 N N . GLN A 1 101 ? -0.045 -0.826 19.193 1.00 94.94 101 GLN A N 1
ATOM 815 C CA . GLN A 1 101 ? -0.561 -0.402 20.492 1.00 94.94 101 GLN A CA 1
ATOM 816 C C . GLN A 1 101 ? -2.083 -0.206 20.502 1.00 94.94 101 GLN A C 1
ATOM 818 O O . GLN A 1 101 ? -2.664 0.054 21.560 1.00 94.94 101 GLN A O 1
ATOM 823 N N . VAL A 1 102 ? -2.760 -0.327 19.354 1.00 95.56 102 VAL A N 1
ATOM 824 C CA . VAL A 1 102 ? -4.219 -0.204 19.296 1.00 95.56 102 VAL A CA 1
ATOM 825 C C . VAL A 1 102 ? -4.859 -1.354 20.069 1.00 95.56 102 VAL A C 1
ATOM 827 O O . VAL A 1 102 ? -4.606 -2.529 19.808 1.00 95.56 102 VAL A O 1
ATOM 830 N N . LYS A 1 103 ? -5.751 -1.019 21.006 1.00 95.69 103 LYS A N 1
ATOM 831 C CA . LYS A 1 103 ? -6.520 -2.014 21.759 1.00 95.69 103 LYS A CA 1
ATOM 832 C C . LYS A 1 103 ? -7.448 -2.781 20.813 1.00 95.69 103 LYS A C 1
ATOM 834 O O . LYS A 1 103 ? -8.345 -2.185 20.211 1.00 95.69 103 LYS A O 1
ATOM 839 N N . ARG A 1 104 ? -7.253 -4.098 20.712 1.00 94.50 104 ARG A N 1
ATOM 840 C CA . ARG A 1 104 ? -7.988 -5.001 19.813 1.00 94.50 104 ARG A CA 1
ATOM 841 C C . ARG A 1 104 ? -8.827 -6.017 20.585 1.00 94.50 104 ARG A C 1
ATOM 843 O O . ARG A 1 104 ? -8.534 -6.358 21.727 1.00 94.50 104 ARG A O 1
ATOM 850 N N . THR A 1 105 ? -9.891 -6.466 19.938 1.00 94.06 105 THR A N 1
ATOM 851 C CA . THR A 1 105 ? -10.664 -7.653 20.313 1.00 94.06 105 THR A CA 1
ATOM 852 C C . THR A 1 105 ? -9.930 -8.910 19.841 1.00 94.06 105 THR A C 1
ATOM 854 O O . THR A 1 105 ? -9.250 -8.874 18.816 1.00 94.06 105 THR A O 1
ATOM 857 N N . ASN A 1 106 ? -10.087 -10.013 20.575 1.00 91.50 106 ASN A N 1
ATOM 858 C CA . ASN A 1 106 ? -9.514 -11.323 20.230 1.00 91.50 106 ASN A CA 1
ATOM 859 C C . ASN A 1 106 ? -10.502 -12.207 19.445 1.00 91.50 106 ASN A C 1
ATOM 861 O O . ASN A 1 106 ? -10.316 -13.415 19.356 1.00 91.50 106 ASN A O 1
ATOM 865 N N . GLU A 1 107 ? -11.587 -11.623 18.934 1.00 92.50 107 GLU A N 1
ATOM 866 C CA . GLU A 1 107 ? -12.585 -12.342 18.144 1.00 92.50 107 GLU A CA 1
ATOM 867 C C . GLU A 1 107 ? -12.003 -12.730 16.788 1.00 92.50 107 GLU A C 1
ATOM 869 O O . GLU A 1 107 ? -11.404 -11.895 16.113 1.00 92.50 107 GLU A O 1
ATOM 874 N N . GLU A 1 108 ? -12.237 -13.963 16.351 1.00 92.69 108 GLU A N 1
ATOM 875 C CA . GLU A 1 108 ? -11.940 -14.359 14.979 1.00 92.69 108 GLU A CA 1
ATOM 876 C C . GLU A 1 108 ? -13.047 -13.877 14.038 1.00 92.69 108 GLU A C 1
ATOM 878 O O . GLU A 1 108 ? -14.237 -14.073 14.296 1.00 92.69 108 GLU A O 1
ATOM 883 N N . LYS A 1 109 ? -12.658 -13.239 12.930 1.00 94.62 109 LYS A N 1
ATOM 884 C CA . LYS A 1 109 ? -13.585 -12.703 11.928 1.00 94.62 109 LYS A CA 1
ATOM 885 C C . LYS A 1 109 ? -13.395 -13.409 10.588 1.00 94.62 109 LYS A C 1
ATOM 887 O O . LYS A 1 109 ? -12.253 -13.671 10.203 1.00 94.62 109 LYS A O 1
ATOM 892 N N . PRO A 1 110 ? -14.476 -13.698 9.839 1.00 96.38 110 PRO A N 1
ATOM 893 C CA . PRO A 1 110 ? -14.352 -14.254 8.500 1.00 96.38 110 PRO A CA 1
ATOM 894 C C . PRO A 1 110 ? -13.563 -13.296 7.604 1.00 96.38 110 PRO A C 1
ATOM 896 O O . PRO A 1 110 ? -13.883 -12.108 7.517 1.00 96.38 110 PRO A O 1
ATOM 899 N N . LYS A 1 111 ? -12.544 -13.830 6.926 1.00 95.38 111 LYS A N 1
ATOM 900 C CA . LYS A 1 111 ? -11.714 -13.084 5.976 1.00 95.38 111 LYS A CA 1
ATOM 901 C C . LYS A 1 111 ? -12.333 -13.142 4.584 1.00 95.38 111 LYS A C 1
ATOM 903 O O . LYS A 1 111 ? -12.546 -14.223 4.040 1.00 95.38 111 LYS A O 1
ATOM 908 N N . ILE A 1 112 ? -12.606 -11.982 3.999 1.00 95.62 112 ILE A N 1
ATOM 909 C CA . ILE A 1 112 ? -13.222 -11.841 2.678 1.00 95.62 112 ILE A CA 1
ATOM 910 C C . ILE A 1 112 ? -12.221 -11.182 1.735 1.00 95.62 112 ILE A C 1
ATOM 912 O O . ILE A 1 112 ? -11.857 -10.021 1.912 1.00 95.62 112 ILE A O 1
ATOM 916 N N . GLY A 1 113 ? -11.795 -11.910 0.705 1.00 94.06 113 GLY A N 1
ATOM 917 C CA . GLY A 1 113 ? -11.040 -11.336 -0.405 1.00 94.06 113 GLY A CA 1
ATOM 918 C C . GLY A 1 113 ? -11.972 -10.623 -1.383 1.00 94.06 113 GLY A C 1
ATOM 919 O O . GLY A 1 113 ? -12.977 -11.197 -1.800 1.00 94.06 113 GLY A O 1
ATOM 920 N N . ILE A 1 114 ? -11.643 -9.390 -1.773 1.00 91.94 114 ILE A N 1
ATOM 921 C CA . ILE A 1 114 ? -12.359 -8.690 -2.852 1.00 91.94 114 ILE A CA 1
ATOM 922 C C . ILE A 1 114 ? -11.518 -8.746 -4.125 1.00 91.94 114 ILE A C 1
ATOM 924 O O . ILE A 1 114 ? -10.352 -8.351 -4.131 1.00 91.94 114 ILE A O 1
ATOM 928 N N . VAL A 1 115 ? -12.143 -9.188 -5.214 1.00 91.19 115 VAL A N 1
ATOM 929 C CA . VAL A 1 115 ? -11.564 -9.244 -6.561 1.00 91.19 115 VAL A CA 1
ATOM 930 C C . VAL A 1 115 ? -12.361 -8.355 -7.511 1.00 91.19 115 VAL A C 1
ATOM 932 O O . VAL A 1 115 ? -13.556 -8.139 -7.310 1.00 91.19 115 VAL A O 1
ATOM 935 N N . GLY A 1 116 ? -11.703 -7.826 -8.539 1.00 89.44 116 GLY A N 1
ATOM 936 C CA . GLY A 1 116 ? -12.345 -6.977 -9.538 1.00 89.44 116 GLY A CA 1
ATOM 937 C C . GLY A 1 116 ? -11.392 -5.955 -10.145 1.00 89.44 116 GLY A C 1
ATOM 938 O O . GLY A 1 116 ? -10.174 -6.056 -10.004 1.00 89.44 116 GLY A O 1
ATOM 939 N N . GLU A 1 117 ? -11.981 -4.967 -10.810 1.00 91.38 117 GLU A N 1
ATOM 940 C CA . GLU A 1 117 ? -11.280 -3.852 -11.448 1.00 91.38 117 GLU A CA 1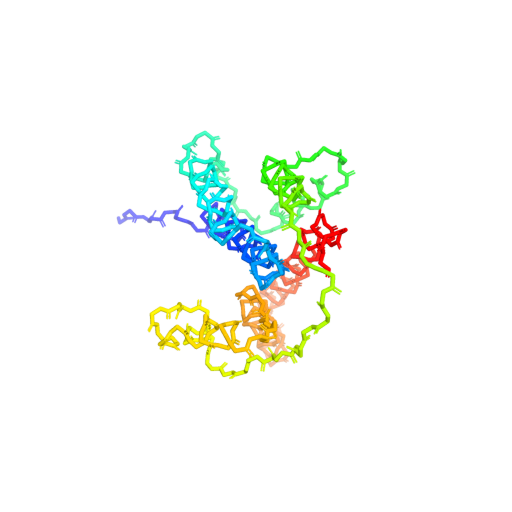
ATOM 941 C C . GLU A 1 117 ? -10.440 -3.062 -10.417 1.00 91.38 117 GLU A C 1
ATOM 943 O O . GLU A 1 117 ? -10.884 -2.838 -9.284 1.00 91.38 117 GLU A O 1
ATOM 948 N N . PHE A 1 118 ? -9.203 -2.691 -10.784 1.00 88.56 118 PHE A N 1
ATOM 949 C CA . PHE A 1 118 ? -8.190 -2.205 -9.840 1.00 88.56 118 PHE A CA 1
ATOM 950 C C . PHE A 1 118 ? -8.616 -0.904 -9.152 1.00 88.56 118 PHE A C 1
ATOM 952 O O . PHE A 1 118 ? -8.469 -0.772 -7.935 1.00 88.56 118 PHE A O 1
ATOM 959 N N . TYR A 1 119 ? -9.166 0.046 -9.909 1.00 89.69 119 TYR A N 1
ATOM 960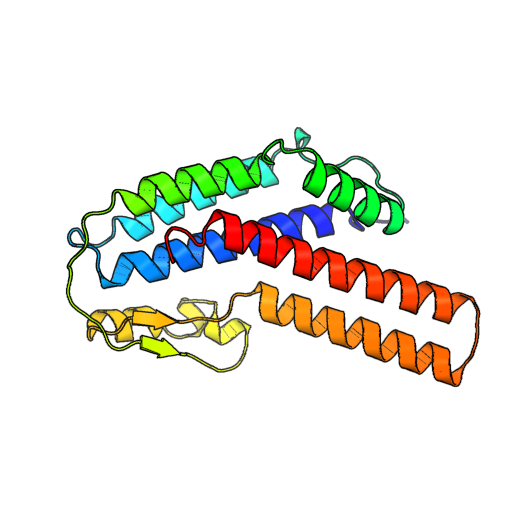 C CA . TYR A 1 119 ? -9.547 1.352 -9.394 1.00 89.69 119 TYR A CA 1
ATOM 961 C C . TYR A 1 119 ? -10.782 1.235 -8.509 1.00 89.69 119 TYR A C 1
ATOM 963 O O . TYR A 1 119 ? -10.787 1.749 -7.387 1.00 89.69 119 TYR A O 1
ATOM 971 N N . VAL A 1 120 ? -11.803 0.508 -8.982 1.00 91.88 120 VAL A N 1
ATOM 972 C CA . VAL A 1 120 ? -13.039 0.305 -8.217 1.00 91.88 120 VAL A CA 1
ATOM 973 C C . VAL A 1 120 ? -12.714 -0.326 -6.872 1.00 91.88 120 VAL A C 1
ATOM 975 O O . VAL A 1 120 ? -13.168 0.171 -5.851 1.00 91.88 120 VAL A O 1
ATOM 978 N N . ARG A 1 121 ? -11.873 -1.363 -6.844 1.00 92.12 121 ARG A N 1
ATOM 979 C CA . ARG A 1 121 ? -11.503 -2.086 -5.623 1.00 92.12 121 ARG A CA 1
ATOM 980 C C . ARG A 1 121 ? -10.838 -1.196 -4.568 1.00 92.12 121 ARG A C 1
ATOM 982 O O . ARG A 1 121 ? -11.192 -1.293 -3.393 1.00 92.12 121 ARG A O 1
ATOM 989 N N . LEU A 1 122 ? -9.910 -0.335 -4.981 1.00 90.56 122 LEU A N 1
ATOM 990 C CA . LEU A 1 122 ? -9.057 0.443 -4.076 1.00 90.56 122 LEU A CA 1
ATOM 991 C C . LEU A 1 122 ? -9.689 1.767 -3.623 1.00 90.56 122 LEU A C 1
ATOM 993 O O . LEU A 1 122 ? -9.428 2.227 -2.514 1.00 90.56 122 LEU A O 1
ATOM 997 N N . HIS A 1 123 ? -10.528 2.391 -4.450 1.00 91.62 123 HIS A N 1
ATOM 998 C CA . HIS A 1 123 ? -11.085 3.707 -4.151 1.00 91.62 123 HIS A CA 1
ATOM 999 C C . HIS A 1 123 ? -12.415 3.601 -3.382 1.00 91.62 123 HIS A C 1
ATOM 1001 O O . HIS A 1 123 ? -13.443 3.206 -3.932 1.00 91.62 123 HIS A O 1
ATOM 1007 N N . GLU A 1 124 ? -12.416 3.989 -2.101 1.00 90.75 124 GLU A N 1
ATOM 1008 C CA . GLU A 1 124 ? -13.549 3.804 -1.173 1.00 90.75 124 GLU A CA 1
ATOM 1009 C C . GLU A 1 124 ? -14.886 4.415 -1.663 1.00 90.75 124 GLU A C 1
ATOM 1011 O O . GLU A 1 124 ? -15.929 3.767 -1.537 1.00 90.75 124 GLU A O 1
ATOM 1016 N N . PRO A 1 125 ? -14.923 5.613 -2.280 1.00 93.62 125 PRO A N 1
ATOM 1017 C CA . PRO A 1 125 ? -16.144 6.095 -2.925 1.00 93.62 125 PRO A CA 1
ATOM 1018 C C . PRO A 1 125 ? -16.575 5.254 -4.136 1.00 93.62 125 PRO A C 1
ATOM 1020 O O . PRO A 1 125 ? -17.768 5.006 -4.302 1.00 93.62 125 PRO A O 1
ATOM 1023 N N . ALA A 1 126 ? -15.629 4.789 -4.961 1.00 93.81 126 ALA A N 1
ATOM 1024 C CA . ALA A 1 126 ? -15.940 4.039 -6.184 1.00 93.81 126 ALA A CA 1
ATOM 1025 C C . ALA A 1 126 ? -16.469 2.630 -5.877 1.00 93.81 126 ALA A C 1
ATOM 1027 O O . ALA A 1 126 ? -17.420 2.188 -6.516 1.00 93.81 126 ALA A O 1
ATOM 1028 N N . ASN A 1 127 ? -15.941 1.959 -4.846 1.00 94.19 127 ASN A N 1
ATOM 1029 C CA . ASN A 1 127 ? -16.510 0.697 -4.353 1.00 94.19 127 ASN A CA 1
ATOM 1030 C C . ASN A 1 127 ? -17.763 0.874 -3.482 1.00 94.19 127 ASN A C 1
ATOM 1032 O O . ASN A 1 127 ? -18.203 -0.084 -2.841 1.00 94.19 127 ASN A O 1
ATOM 1036 N N . GLN A 1 128 ? -18.338 2.080 -3.412 1.00 95.44 128 GLN A N 1
ATOM 1037 C CA . GLN A 1 128 ? -19.529 2.367 -2.609 1.00 95.44 128 GLN A CA 1
ATOM 1038 C C . GLN A 1 128 ? -19.354 1.983 -1.129 1.00 95.44 128 GLN A C 1
ATOM 1040 O O . GLN A 1 128 ? -20.309 1.560 -0.456 1.00 95.44 128 GLN A O 1
ATOM 1045 N N . ARG A 1 129 ? -18.122 2.120 -0.624 1.00 95.44 129 ARG A N 1
ATOM 1046 C CA . ARG A 1 129 ? -17.690 1.788 0.738 1.00 95.44 129 ARG A CA 1
ATOM 1047 C C . ARG A 1 129 ? -17.983 0.338 1.134 1.00 95.44 129 ARG A C 1
ATOM 1049 O O . ARG A 1 129 ? -18.325 0.069 2.289 1.00 95.44 129 ARG A O 1
ATOM 1056 N N . ILE A 1 130 ? -17.895 -0.604 0.192 1.00 95.31 130 ILE A N 1
ATOM 1057 C CA . ILE A 1 130 ? -18.221 -2.020 0.438 1.00 95.31 130 ILE A CA 1
ATOM 1058 C C . ILE A 1 130 ? -17.383 -2.625 1.568 1.00 95.31 130 ILE A C 1
ATOM 1060 O O . ILE A 1 130 ? -17.919 -3.350 2.401 1.00 95.31 130 ILE A O 1
ATOM 1064 N N . ILE A 1 131 ? -16.107 -2.243 1.666 1.00 94.88 131 ILE A N 1
ATOM 1065 C CA . ILE A 1 131 ? -15.182 -2.712 2.705 1.00 94.88 131 ILE A CA 1
ATOM 1066 C C . ILE A 1 131 ? -15.744 -2.381 4.092 1.00 94.88 131 ILE A C 1
ATOM 1068 O O . ILE A 1 131 ? -15.954 -3.268 4.913 1.00 94.88 131 ILE A O 1
ATOM 1072 N N . ARG A 1 132 ? -16.113 -1.113 4.317 1.00 95.06 132 ARG A N 1
ATOM 1073 C CA . ARG A 1 132 ? -16.718 -0.657 5.578 1.00 95.06 132 ARG A CA 1
ATOM 1074 C C . ARG A 1 132 ? -18.026 -1.372 5.889 1.00 95.06 132 ARG A C 1
ATOM 1076 O O . ARG A 1 132 ? -18.330 -1.631 7.050 1.00 95.06 132 ARG A O 1
ATOM 1083 N N . LYS A 1 133 ? -18.840 -1.649 4.867 1.00 96.50 133 LYS A N 1
ATOM 1084 C CA . LYS A 1 133 ? -20.117 -2.359 5.029 1.00 96.50 133 LYS A CA 1
ATOM 1085 C C . LYS A 1 133 ? -19.898 -3.810 5.473 1.00 96.50 133 LYS A C 1
ATOM 1087 O O . LYS A 1 133 ? -20.648 -4.279 6.324 1.00 96.50 133 LYS A O 1
ATOM 1092 N N . LEU A 1 134 ? -18.883 -4.489 4.937 1.00 96.38 134 LEU A N 1
ATOM 1093 C CA . LEU A 1 134 ? -18.498 -5.845 5.344 1.00 96.38 134 LEU A CA 1
ATOM 1094 C C . LEU A 1 134 ? -17.921 -5.864 6.765 1.00 96.38 134 LEU A C 1
ATOM 1096 O O . LEU A 1 134 ? -18.335 -6.680 7.584 1.00 96.38 134 LEU A O 1
ATOM 1100 N N . GLU A 1 135 ? -17.059 -4.906 7.102 1.00 95.44 135 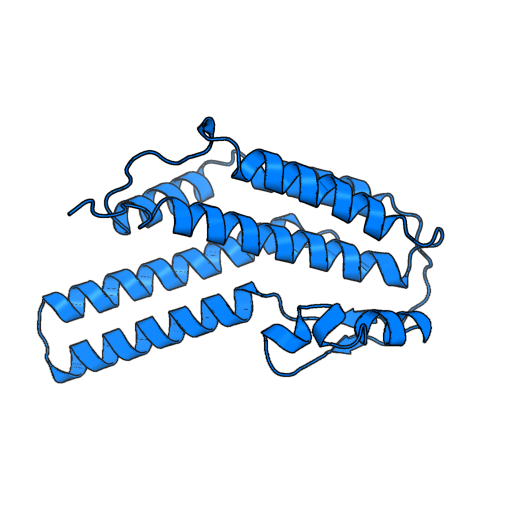GLU A N 1
ATOM 1101 C CA . GLU A 1 135 ? -16.499 -4.775 8.454 1.00 95.44 135 GLU A CA 1
ATOM 1102 C C . GLU A 1 135 ? -17.568 -4.532 9.519 1.00 95.44 135 GLU A C 1
ATOM 1104 O O . GLU A 1 135 ? -17.538 -5.141 10.588 1.00 95.44 135 GLU A O 1
ATOM 1109 N N . LYS A 1 136 ? -18.573 -3.701 9.212 1.00 95.00 136 LYS A N 1
ATOM 1110 C CA . LYS A 1 136 ? -19.744 -3.495 10.081 1.00 95.00 136 LYS A CA 1
ATOM 1111 C C . LYS A 1 136 ? -20.559 -4.769 10.310 1.00 95.00 136 LYS A C 1
ATOM 1113 O O . LYS A 1 136 ? -21.271 -4.850 11.302 1.00 95.00 136 LYS A O 1
ATOM 1118 N N . LYS A 1 137 ? -20.468 -5.745 9.404 1.00 96.25 137 LYS A N 1
ATOM 1119 C CA . LYS A 1 137 ? -21.091 -7.069 9.533 1.00 96.25 137 LYS A CA 1
ATOM 1120 C C . LYS A 1 137 ? -20.174 -8.097 10.204 1.00 96.25 137 LYS A C 1
ATOM 1122 O O . LYS A 1 137 ? -20.533 -9.266 10.260 1.00 96.25 137 LYS A O 1
ATOM 1127 N N . GLY A 1 138 ? -19.019 -7.672 10.717 1.00 94.88 138 GLY A N 1
ATOM 1128 C CA . GLY A 1 138 ? -18.099 -8.531 11.455 1.00 94.88 138 GLY A CA 1
ATOM 1129 C C . GLY A 1 138 ? -17.079 -9.266 10.591 1.00 94.88 138 GLY A C 1
ATOM 1130 O O . GLY A 1 138 ? -16.458 -10.186 11.098 1.00 94.88 138 GLY A O 1
ATOM 1131 N N . ALA A 1 139 ? -16.879 -8.878 9.328 1.00 95.94 139 ALA A N 1
ATOM 1132 C CA . ALA A 1 139 ? -15.844 -9.465 8.477 1.00 95.94 139 ALA A CA 1
ATOM 1133 C C . ALA A 1 139 ? -14.531 -8.665 8.506 1.00 95.94 139 ALA A C 1
ATOM 1135 O O . ALA A 1 139 ? -14.530 -7.447 8.672 1.00 95.94 139 ALA A O 1
ATOM 1136 N N . GLU A 1 140 ? -13.413 -9.345 8.278 1.00 95.44 140 GLU A N 1
ATOM 1137 C CA . GLU A 1 140 ? -12.154 -8.716 7.882 1.00 95.44 140 GLU A CA 1
ATOM 1138 C C . GLU A 1 140 ? -12.039 -8.794 6.360 1.00 95.44 140 GLU A C 1
ATOM 1140 O O . GLU A 1 140 ? -12.295 -9.837 5.762 1.00 95.44 140 GLU A O 1
ATOM 1145 N N . VAL A 1 141 ? -11.660 -7.699 5.709 1.00 94.62 141 VAL A N 1
ATOM 1146 C CA . VAL A 1 141 ? -11.485 -7.682 4.255 1.00 94.62 141 VAL A CA 1
ATOM 1147 C C . VAL A 1 141 ? -10.003 -7.722 3.920 1.00 94.62 141 VAL A C 1
ATOM 1149 O O . VAL A 1 141 ? -9.232 -6.919 4.436 1.00 94.62 141 VAL A O 1
ATOM 1152 N N . TRP A 1 142 ? -9.621 -8.612 3.006 1.00 91.00 142 TRP A N 1
ATOM 1153 C CA . TRP A 1 142 ? -8.277 -8.671 2.441 1.00 91.00 142 TRP A CA 1
ATOM 1154 C C . TRP A 1 142 ? -8.271 -8.107 1.018 1.00 91.00 142 TRP A C 1
ATOM 1156 O O . TRP A 1 142 ? -9.074 -8.503 0.167 1.00 91.00 142 TRP A O 1
ATOM 1166 N N . LEU A 1 143 ? -7.336 -7.197 0.745 1.00 90.12 143 LEU A N 1
ATOM 1167 C CA . LEU A 1 143 ? -7.134 -6.596 -0.569 1.00 90.12 143 LEU A CA 1
ATOM 1168 C C . LEU A 1 143 ? -5.698 -6.795 -1.042 1.00 90.12 143 LEU A C 1
ATOM 1170 O O . LEU A 1 143 ? -4.749 -6.567 -0.296 1.00 90.12 143 LEU A O 1
ATOM 1174 N N . ALA A 1 144 ? -5.536 -7.158 -2.316 1.00 89.19 144 ALA A N 1
ATOM 1175 C CA . ALA A 1 144 ? -4.240 -7.018 -2.969 1.00 89.19 144 ALA A CA 1
ATOM 1176 C C . ALA A 1 144 ? -3.862 -5.522 -3.081 1.00 89.19 144 ALA A C 1
ATOM 1178 O O . ALA A 1 144 ? -4.747 -4.695 -3.329 1.00 89.19 144 ALA A O 1
ATOM 1179 N N . PRO A 1 145 ? -2.584 -5.169 -2.890 1.00 89.88 145 PRO A N 1
ATOM 1180 C CA . PRO A 1 145 ? -2.119 -3.783 -2.904 1.00 89.88 145 PRO A CA 1
ATOM 1181 C C . PRO A 1 145 ? -2.216 -3.148 -4.302 1.00 89.88 145 PRO A C 1
ATOM 1183 O O . PRO A 1 145 ? -2.275 -3.857 -5.305 1.00 89.88 145 PRO A O 1
ATOM 1186 N N . ALA A 1 146 ? -2.186 -1.817 -4.399 1.00 90.19 146 ALA A N 1
ATOM 1187 C CA . ALA A 1 146 ? -2.174 -1.117 -5.689 1.00 90.19 146 ALA A CA 1
ATOM 1188 C C . ALA A 1 146 ? -0.920 -1.446 -6.515 1.00 90.19 146 ALA A C 1
ATOM 1190 O O . ALA A 1 146 ? -0.967 -1.544 -7.745 1.00 90.19 146 ALA A O 1
ATOM 1191 N N . THR A 1 147 ? 0.202 -1.655 -5.826 1.00 91.12 147 THR A N 1
ATOM 1192 C CA . THR A 1 147 ? 1.468 -2.093 -6.419 1.00 91.12 147 THR A CA 1
ATOM 1193 C C . THR A 1 147 ? 1.355 -3.404 -7.195 1.00 91.12 147 THR A C 1
ATOM 1195 O O . THR A 1 147 ? 2.076 -3.550 -8.177 1.00 91.12 147 THR A O 1
ATOM 1198 N N . GLU A 1 148 ? 0.432 -4.311 -6.855 1.00 89.94 148 GLU A N 1
ATOM 1199 C CA . GLU A 1 148 ? 0.223 -5.579 -7.574 1.00 89.94 148 GLU A CA 1
ATOM 1200 C C . GLU A 1 148 ? -0.065 -5.342 -9.065 1.00 89.94 148 GLU A C 1
ATOM 1202 O O . GLU A 1 148 ? 0.641 -5.862 -9.932 1.00 89.94 148 GLU A O 1
ATOM 1207 N N . TYR A 1 149 ? -1.026 -4.466 -9.369 1.00 90.12 149 TYR A N 1
ATOM 1208 C CA . TYR A 1 149 ? -1.378 -4.110 -10.745 1.00 90.12 149 TYR A CA 1
ATOM 1209 C C . TYR A 1 149 ? -0.221 -3.424 -11.489 1.00 90.12 149 TYR A C 1
ATOM 1211 O O . TYR A 1 149 ? 0.015 -3.681 -12.674 1.00 90.12 149 TYR A O 1
ATOM 1219 N N . LEU A 1 150 ? 0.527 -2.554 -10.804 1.00 89.44 150 LEU A N 1
ATOM 1220 C CA . LEU A 1 150 ? 1.654 -1.834 -11.402 1.00 89.44 150 LEU A CA 1
ATOM 1221 C C . LEU A 1 150 ? 2.826 -2.770 -11.713 1.00 89.44 150 LEU A C 1
ATOM 1223 O O . LEU A 1 150 ? 3.390 -2.706 -12.808 1.00 89.44 150 LEU A O 1
ATOM 1227 N N . VAL A 1 151 ? 3.163 -3.667 -10.782 1.00 89.94 151 VAL A N 1
ATOM 1228 C CA . VAL A 1 151 ? 4.165 -4.720 -10.984 1.00 89.94 151 VAL A CA 1
ATOM 1229 C C . VAL A 1 151 ? 3.751 -5.614 -12.146 1.00 89.94 151 VAL A C 1
ATOM 1231 O O . VAL A 1 151 ? 4.573 -5.882 -13.022 1.00 89.94 151 VAL A O 1
ATOM 1234 N N . TYR A 1 152 ? 2.486 -6.036 -12.190 1.00 90.25 152 TYR A N 1
ATOM 1235 C CA . TYR A 1 152 ? 1.952 -6.861 -13.270 1.00 90.25 152 TYR A CA 1
ATOM 1236 C C . TYR A 1 152 ? 2.035 -6.157 -14.632 1.00 90.25 152 TYR A C 1
ATOM 1238 O O . TYR A 1 152 ? 2.552 -6.716 -15.601 1.00 90.25 152 TYR A O 1
ATOM 1246 N N . SER A 1 153 ? 1.620 -4.893 -14.705 1.00 90.62 153 SER A N 1
ATOM 1247 C CA . SER A 1 153 ? 1.715 -4.085 -15.928 1.00 90.62 153 SER A CA 1
ATOM 1248 C C . SER A 1 153 ? 3.163 -3.969 -16.413 1.00 90.62 153 SER A C 1
ATOM 1250 O O . SER A 1 153 ? 3.455 -4.071 -17.608 1.00 90.62 153 SER A O 1
ATOM 1252 N N . TYR A 1 154 ? 4.100 -3.803 -15.478 1.00 89.12 154 TYR A N 1
ATOM 1253 C CA . TYR A 1 154 ? 5.517 -3.709 -15.798 1.00 89.12 154 TYR A CA 1
ATOM 1254 C C . TYR A 1 154 ? 6.126 -5.065 -16.196 1.00 89.12 154 TYR A C 1
ATOM 1256 O O . TYR A 1 154 ? 6.982 -5.128 -17.085 1.00 89.12 154 TYR A O 1
ATOM 1264 N N . HIS A 1 155 ? 5.645 -6.162 -15.607 1.00 91.69 155 HIS A N 1
ATOM 1265 C CA . HIS A 1 155 ? 5.964 -7.518 -16.042 1.00 91.69 155 HIS A CA 1
ATOM 1266 C C . HIS A 1 155 ? 5.581 -7.724 -17.510 1.00 91.69 155 HIS A C 1
ATOM 1268 O O . HIS A 1 155 ? 6.440 -8.091 -18.315 1.00 91.69 155 HIS A O 1
ATOM 1274 N N . LEU A 1 156 ? 4.339 -7.401 -17.886 1.00 93.06 156 LEU A N 1
ATOM 1275 C CA . LEU A 1 156 ? 3.870 -7.497 -19.271 1.00 93.06 156 LEU A CA 1
ATOM 1276 C C . LEU A 1 156 ? 4.723 -6.652 -20.221 1.00 93.06 156 LEU A C 1
ATOM 1278 O O . LEU A 1 156 ? 5.154 -7.135 -21.267 1.00 93.06 156 LEU A O 1
ATOM 1282 N N . ALA A 1 157 ? 5.060 -5.419 -19.833 1.00 90.56 157 ALA A N 1
ATOM 1283 C CA . ALA A 1 157 ? 5.947 -4.570 -20.624 1.00 90.56 157 ALA A CA 1
ATOM 1284 C C . ALA A 1 157 ? 7.326 -5.214 -20.861 1.00 90.56 157 ALA A C 1
ATOM 1286 O O . ALA A 1 157 ? 7.914 -5.031 -21.934 1.00 90.56 157 ALA A O 1
ATOM 1287 N N . SER A 1 158 ? 7.850 -5.960 -19.880 1.00 90.81 158 SER A N 1
ATOM 1288 C CA . SER A 1 158 ? 9.105 -6.708 -20.017 1.00 90.81 158 SER A CA 1
ATOM 1289 C C . SER A 1 158 ? 8.976 -7.914 -20.958 1.00 90.81 158 SER A C 1
ATOM 1291 O O . SER A 1 158 ? 9.894 -8.168 -21.742 1.00 90.81 158 SER A O 1
ATOM 1293 N N . VAL A 1 159 ? 7.829 -8.606 -20.940 1.00 93.88 159 VAL A N 1
ATOM 1294 C CA . VAL A 1 159 ? 7.517 -9.727 -21.841 1.00 93.88 159 VAL A CA 1
ATOM 1295 C C . VAL A 1 159 ? 7.399 -9.235 -23.283 1.00 93.88 159 VAL A C 1
ATOM 1297 O O . VAL A 1 159 ? 8.097 -9.747 -24.154 1.00 93.88 159 VAL A O 1
ATOM 1300 N N . PHE A 1 160 ? 6.641 -8.166 -23.534 1.00 93.88 160 PHE A N 1
ATOM 1301 C CA . PHE A 1 160 ? 6.525 -7.590 -24.877 1.00 93.88 160 PHE A CA 1
ATOM 1302 C C . PHE A 1 160 ? 7.868 -7.094 -25.425 1.00 93.88 160 PHE A C 1
ATOM 1304 O O . PHE A 1 160 ? 8.160 -7.247 -26.611 1.00 93.88 160 PHE A O 1
ATOM 1311 N N . ALA A 1 161 ? 8.735 -6.536 -24.573 1.00 91.25 161 ALA A N 1
ATOM 1312 C CA . ALA A 1 161 ? 10.081 -6.145 -24.993 1.00 91.25 161 ALA A CA 1
ATOM 1313 C C . ALA A 1 161 ? 10.940 -7.358 -25.390 1.00 91.25 161 ALA A C 1
ATOM 1315 O O . ALA A 1 161 ? 11.682 -7.292 -26.374 1.00 91.25 161 ALA A O 1
ATOM 1316 N N . ARG A 1 162 ? 10.805 -8.483 -24.674 1.00 94.25 162 ARG A N 1
ATOM 1317 C CA . ARG A 1 162 ? 11.447 -9.753 -25.036 1.00 94.25 162 ARG A CA 1
ATOM 1318 C C . ARG A 1 162 ? 10.956 -10.263 -26.387 1.00 94.25 162 ARG A C 1
ATOM 1320 O O . ARG A 1 162 ? 11.776 -10.651 -27.215 1.00 94.25 162 ARG A O 1
ATOM 1327 N N . GLU A 1 163 ? 9.648 -10.254 -26.623 1.00 95.31 163 GLU A N 1
ATOM 1328 C CA . GLU A 1 163 ? 9.050 -10.680 -27.896 1.00 95.31 163 GLU A CA 1
ATOM 1329 C C . GLU A 1 163 ? 9.520 -9.797 -29.055 1.00 95.31 163 GLU A C 1
ATOM 1331 O O . GLU A 1 163 ? 10.013 -10.296 -30.067 1.00 95.31 163 GLU A O 1
ATOM 1336 N N . LYS A 1 164 ? 9.496 -8.474 -28.866 1.00 92.94 164 LYS A N 1
ATOM 1337 C CA . LYS A 1 164 ? 10.011 -7.496 -29.831 1.00 92.94 164 LYS A CA 1
ATOM 1338 C C . LYS A 1 164 ? 11.488 -7.724 -30.162 1.00 92.94 164 LYS A C 1
ATOM 1340 O O . LYS A 1 164 ? 11.888 -7.562 -31.320 1.00 92.94 164 LYS A O 1
ATOM 1345 N N . PHE A 1 165 ? 12.311 -8.091 -29.176 1.00 94.44 165 PHE A N 1
ATOM 1346 C CA . PHE A 1 165 ? 13.694 -8.498 -29.419 1.00 94.44 165 PHE A CA 1
ATOM 1347 C C . PHE A 1 165 ? 13.775 -9.834 -30.165 1.00 94.44 165 PHE A C 1
ATOM 1349 O O . PHE A 1 165 ? 14.555 -9.938 -31.107 1.00 94.44 165 PHE A O 1
ATOM 1356 N N . SER A 1 166 ? 12.962 -10.825 -29.796 1.00 94.12 166 SER A N 1
ATOM 1357 C CA . SER A 1 166 ? 12.933 -12.138 -30.452 1.00 94.12 166 SER A CA 1
ATOM 1358 C C . SER A 1 166 ? 12.670 -12.024 -31.956 1.00 94.12 166 SER A C 1
ATOM 1360 O O . SER A 1 166 ? 13.359 -12.673 -32.743 1.00 94.12 166 SER A O 1
ATOM 1362 N N . LEU A 1 167 ? 11.738 -11.143 -32.341 1.00 94.50 167 LEU A N 1
ATOM 1363 C CA . LEU A 1 167 ? 11.347 -10.899 -33.731 1.00 94.50 167 LEU A CA 1
ATOM 1364 C C . LEU A 1 167 ? 12.399 -10.113 -34.521 1.00 94.50 167 LEU A C 1
ATOM 1366 O O . LEU A 1 167 ? 12.743 -10.477 -35.638 1.00 94.50 167 LEU A O 1
ATOM 1370 N N . ASN A 1 168 ? 12.918 -9.023 -33.951 1.00 93.19 168 ASN A N 1
ATOM 1371 C CA . ASN A 1 168 ? 13.753 -8.082 -34.703 1.00 93.19 168 ASN A CA 1
ATOM 1372 C C . ASN A 1 168 ? 15.262 -8.324 -34.547 1.00 93.19 168 ASN A C 1
ATOM 1374 O O . ASN A 1 168 ? 16.039 -7.822 -35.351 1.00 93.19 168 ASN A O 1
ATOM 1378 N N . ARG A 1 169 ? 15.689 -8.976 -33.456 1.00 91.25 169 ARG A N 1
ATOM 1379 C CA . ARG A 1 169 ? 17.092 -9.229 -33.054 1.00 91.25 169 ARG A CA 1
ATOM 1380 C C . ARG A 1 169 ? 18.025 -8.006 -33.040 1.00 91.25 169 ARG A C 1
ATOM 1382 O O . ARG A 1 169 ? 19.240 -8.147 -32.959 1.00 91.25 169 ARG A O 1
ATOM 1389 N N . LYS A 1 170 ? 17.461 -6.795 -33.042 1.00 92.94 170 LYS A N 1
ATOM 1390 C CA . LYS A 1 170 ? 18.196 -5.526 -32.977 1.00 92.94 170 LYS A CA 1
ATOM 1391 C C . LYS A 1 170 ? 18.764 -5.258 -31.581 1.00 92.94 170 LYS A C 1
ATOM 1393 O O . LYS A 1 170 ? 18.123 -5.564 -30.571 1.00 92.94 170 LYS A O 1
ATOM 1398 N N . LYS A 1 171 ? 19.938 -4.621 -31.527 1.00 89.94 171 LYS A N 1
ATOM 1399 C CA . LYS A 1 171 ? 20.639 -4.273 -30.280 1.00 89.94 171 LYS A CA 1
ATOM 1400 C C . LYS A 1 171 ? 19.811 -3.340 -29.394 1.00 89.94 171 LYS A C 1
ATOM 1402 O O . LYS A 1 171 ? 19.812 -3.500 -28.176 1.00 89.94 171 LYS A O 1
ATOM 1407 N N . GLU A 1 172 ? 19.063 -2.411 -29.984 1.00 87.50 172 GLU A N 1
ATOM 1408 C CA . GLU A 1 172 ? 18.210 -1.473 -29.247 1.00 87.50 172 GLU A CA 1
ATOM 1409 C C . GLU A 1 172 ? 17.097 -2.214 -28.492 1.00 87.50 172 GLU A C 1
ATOM 1411 O O . GLU A 1 172 ? 16.835 -1.923 -27.327 1.00 87.50 172 GLU A O 1
ATOM 1416 N N . ASN A 1 173 ? 16.500 -3.234 -29.118 1.00 89.62 173 ASN A N 1
ATOM 1417 C CA . ASN A 1 173 ? 15.446 -4.044 -28.505 1.00 89.62 173 ASN A CA 1
ATOM 1418 C C . ASN A 1 173 ? 15.994 -4.975 -27.414 1.00 89.62 173 ASN A C 1
ATOM 1420 O O . ASN A 1 173 ? 15.322 -5.196 -26.408 1.00 89.62 173 ASN A O 1
ATOM 1424 N N . LEU A 1 174 ? 17.221 -5.491 -27.577 1.00 91.00 174 LEU A N 1
ATOM 1425 C CA . LEU A 1 174 ? 17.909 -6.232 -26.514 1.00 91.00 174 LEU A CA 1
ATOM 1426 C C . LEU A 1 174 ? 18.108 -5.346 -25.281 1.00 91.00 174 LEU A C 1
ATOM 1428 O O . LEU A 1 174 ? 17.799 -5.756 -24.163 1.00 91.00 174 LEU A O 1
ATOM 1432 N N . MET A 1 175 ? 18.598 -4.122 -25.493 1.00 84.69 175 MET A N 1
ATOM 1433 C CA . MET A 1 175 ? 18.798 -3.164 -24.409 1.00 84.69 175 MET A CA 1
ATOM 1434 C C . MET A 1 175 ? 17.480 -2.792 -23.729 1.00 84.69 175 MET A C 1
ATOM 1436 O O . MET A 1 175 ? 17.424 -2.769 -22.501 1.00 84.69 175 MET A O 1
ATOM 1440 N N . GLU A 1 176 ? 16.414 -2.561 -24.498 1.00 85.00 176 GLU A N 1
ATOM 1441 C CA . GLU A 1 176 ? 15.073 -2.306 -23.962 1.00 85.00 176 GLU A CA 1
ATOM 1442 C C . GLU A 1 176 ? 14.592 -3.464 -23.069 1.00 85.00 176 GLU A C 1
ATOM 1444 O O . GLU A 1 176 ? 14.150 -3.238 -21.939 1.00 85.00 176 GLU A O 1
ATOM 1449 N N . TRP A 1 177 ? 14.725 -4.708 -23.542 1.00 91.00 177 TRP A N 1
ATOM 1450 C CA . TRP A 1 177 ? 14.327 -5.899 -22.791 1.00 91.00 177 TRP A CA 1
ATOM 1451 C C . TRP A 1 177 ? 15.121 -6.067 -21.489 1.00 91.00 177 TRP A C 1
ATOM 1453 O O . TRP A 1 177 ? 14.522 -6.290 -20.431 1.00 91.00 177 TRP A O 1
ATOM 1463 N N . ILE A 1 178 ? 16.449 -5.922 -21.531 1.00 88.38 178 ILE A N 1
ATOM 1464 C CA . ILE A 1 178 ? 17.305 -6.038 -20.341 1.00 88.38 178 ILE A CA 1
ATOM 1465 C C . ILE A 1 178 ? 16.925 -4.979 -19.302 1.00 88.38 178 ILE A C 1
ATOM 1467 O O . ILE A 1 178 ? 16.730 -5.307 -18.131 1.00 88.38 178 ILE A O 1
ATOM 1471 N N . LEU A 1 179 ? 16.770 -3.719 -19.721 1.00 83.44 179 LEU A N 1
ATOM 1472 C CA . LEU A 1 179 ? 16.424 -2.620 -18.818 1.00 83.44 179 LEU A CA 1
ATOM 1473 C C . LEU A 1 179 ? 15.063 -2.840 -18.150 1.00 83.44 179 LEU A C 1
ATOM 1475 O O . LEU A 1 179 ? 14.946 -2.689 -16.931 1.00 83.44 179 LEU A O 1
ATOM 1479 N N . LYS A 1 180 ? 14.050 -3.254 -18.919 1.00 85.38 180 LYS A N 1
ATOM 1480 C CA . LYS A 1 180 ? 12.726 -3.578 -18.374 1.00 85.38 180 LYS A CA 1
ATOM 1481 C C . LYS A 1 180 ? 12.773 -4.782 -17.435 1.00 85.38 180 LYS A C 1
ATOM 1483 O O . LYS A 1 180 ? 12.177 -4.743 -16.368 1.00 85.38 180 LYS A O 1
ATOM 1488 N N . SER A 1 181 ? 13.543 -5.815 -17.757 1.00 86.31 181 SER A N 1
ATOM 1489 C CA . SER A 1 181 ? 13.676 -6.994 -16.890 1.00 86.31 181 SER A CA 1
ATOM 1490 C C . SER A 1 181 ? 14.347 -6.669 -15.551 1.00 86.31 181 SER A C 1
ATOM 1492 O O . SER A 1 181 ? 13.925 -7.170 -14.511 1.00 86.31 181 SER A O 1
ATOM 1494 N N . ILE A 1 182 ? 15.378 -5.816 -15.557 1.00 83.88 182 ILE A N 1
ATOM 1495 C CA . ILE A 1 182 ? 16.047 -5.363 -14.329 1.00 83.88 182 ILE A CA 1
ATOM 1496 C C . ILE A 1 182 ? 15.094 -4.512 -13.492 1.00 83.88 182 ILE A C 1
ATOM 1498 O O . ILE A 1 182 ? 14.946 -4.772 -12.300 1.00 83.88 182 ILE A O 1
ATOM 1502 N N . LEU A 1 183 ? 14.427 -3.526 -14.100 1.00 80.88 183 LEU A N 1
ATOM 1503 C CA . LEU A 1 183 ? 13.525 -2.650 -13.355 1.00 80.88 183 LEU A CA 1
ATOM 1504 C C . LEU A 1 183 ? 12.351 -3.437 -12.751 1.00 80.88 183 LEU A C 1
ATOM 1506 O O . LEU A 1 183 ? 12.030 -3.216 -11.593 1.00 80.88 183 LEU A O 1
ATOM 1510 N N . TYR A 1 184 ? 11.797 -4.423 -13.464 1.00 85.56 184 TYR A N 1
ATOM 1511 C CA . TYR A 1 184 ? 10.764 -5.321 -12.935 1.00 85.56 1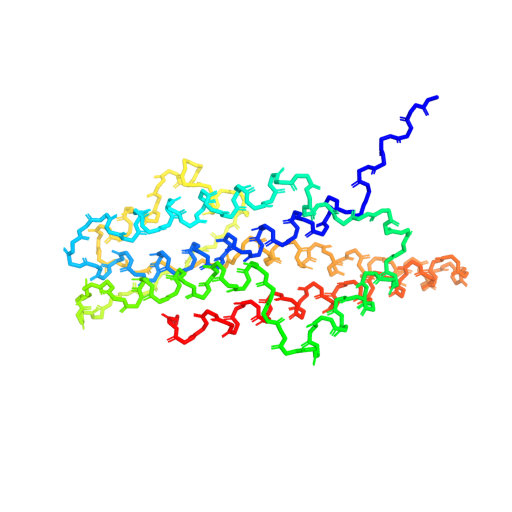84 TYR A CA 1
ATOM 1512 C C . TYR A 1 184 ? 11.215 -6.013 -11.641 1.00 85.56 184 TYR A C 1
ATOM 1514 O O . TYR A 1 184 ? 10.516 -5.971 -10.630 1.00 85.56 184 TYR A O 1
ATOM 1522 N N . LYS A 1 185 ? 12.423 -6.591 -11.647 1.00 85.12 185 LYS A N 1
ATOM 1523 C CA . LYS A 1 185 ? 12.995 -7.246 -10.463 1.00 85.12 185 LYS A CA 1
ATOM 1524 C C . LYS A 1 185 ? 13.227 -6.270 -9.308 1.00 85.12 185 LYS A C 1
ATOM 1526 O O . LYS A 1 185 ? 13.016 -6.642 -8.159 1.00 85.12 185 LYS A O 1
ATOM 1531 N N . VAL A 1 186 ? 13.652 -5.041 -9.604 1.00 80.94 186 VAL A N 1
ATOM 1532 C CA . VAL A 1 186 ? 13.853 -3.991 -8.592 1.00 80.94 186 VAL A CA 1
ATOM 1533 C C . VAL A 1 186 ? 12.525 -3.584 -7.948 1.00 80.94 186 VAL A C 1
ATOM 1535 O O . VAL A 1 186 ? 12.457 -3.503 -6.725 1.00 80.94 186 VAL A O 1
ATOM 1538 N N . LEU A 1 187 ? 11.472 -3.378 -8.747 1.00 81.31 187 LEU A N 1
ATOM 1539 C CA . LEU A 1 187 ? 10.143 -2.994 -8.257 1.00 81.31 187 LEU A CA 1
ATOM 1540 C C . LEU A 1 187 ? 9.577 -4.050 -7.294 1.00 81.31 187 LEU A C 1
ATOM 1542 O O . LEU A 1 187 ? 9.190 -3.703 -6.180 1.00 81.31 187 LEU A O 1
ATOM 1546 N N . ILE A 1 188 ? 9.619 -5.332 -7.679 1.00 83.25 188 ILE A N 1
ATOM 1547 C CA . ILE A 1 188 ? 9.200 -6.447 -6.808 1.00 83.25 188 ILE A CA 1
ATOM 1548 C C . ILE A 1 188 ? 10.061 -6.529 -5.551 1.00 83.25 188 ILE A C 1
ATOM 1550 O O . ILE A 1 188 ? 9.544 -6.683 -4.448 1.00 83.25 188 ILE A O 1
ATOM 1554 N N . GLY A 1 189 ? 11.384 -6.431 -5.704 1.00 81.31 189 GLY A N 1
ATOM 1555 C CA . GLY A 1 189 ? 12.303 -6.497 -4.570 1.00 81.31 189 GLY A CA 1
ATOM 1556 C C . GLY A 1 189 ? 12.002 -5.428 -3.519 1.00 81.31 189 GLY A C 1
ATOM 1557 O O . GLY A 1 189 ? 12.040 -5.720 -2.325 1.00 81.31 189 GLY A O 1
ATOM 1558 N N . TYR A 1 190 ? 11.649 -4.215 -3.955 1.00 77.88 190 TYR A N 1
ATOM 1559 C CA . TYR A 1 190 ? 11.254 -3.141 -3.048 1.00 77.88 190 TYR A CA 1
ATOM 1560 C C . TYR A 1 190 ? 9.940 -3.400 -2.331 1.00 77.88 190 TYR A C 1
ATOM 1562 O O . TYR A 1 190 ? 9.848 -3.198 -1.123 1.00 77.88 190 TYR A O 1
ATOM 1570 N N . GLU A 1 191 ? 8.924 -3.813 -3.086 1.00 80.06 191 GLU A N 1
ATOM 1571 C CA . GLU A 1 191 ? 7.584 -4.044 -2.558 1.00 80.06 191 GLU A CA 1
ATOM 1572 C C . GLU A 1 191 ? 7.631 -5.132 -1.484 1.00 80.06 191 GLU A C 1
ATOM 1574 O O . GLU A 1 191 ? 7.191 -4.900 -0.357 1.00 80.06 191 GLU A O 1
ATOM 1579 N N . HIS A 1 192 ? 8.334 -6.235 -1.753 1.00 81.12 192 HIS A N 1
ATOM 1580 C CA . HIS A 1 192 ? 8.588 -7.277 -0.762 1.00 81.12 192 HIS A CA 1
ATOM 1581 C C . HIS A 1 192 ? 9.400 -6.790 0.447 1.00 81.12 192 HIS A C 1
ATOM 1583 O O . HIS A 1 192 ? 9.165 -7.256 1.562 1.00 81.12 192 HIS A O 1
ATOM 1589 N N . MET A 1 193 ? 10.370 -5.888 0.267 1.00 77.00 193 MET A N 1
ATOM 1590 C CA . MET A 1 193 ? 11.141 -5.337 1.386 1.00 77.00 193 MET A CA 1
ATOM 1591 C C . MET A 1 193 ? 10.251 -4.503 2.316 1.00 77.00 193 MET A C 1
ATOM 1593 O O . MET A 1 193 ? 10.266 -4.721 3.527 1.00 77.00 193 MET A O 1
ATOM 1597 N N . LEU A 1 194 ? 9.459 -3.580 1.764 1.00 72.50 194 LEU A N 1
ATOM 1598 C CA . LEU A 1 194 ? 8.546 -2.751 2.556 1.00 72.50 194 LEU A CA 1
ATOM 1599 C C . LEU A 1 194 ? 7.427 -3.579 3.195 1.00 72.50 194 LEU A C 1
ATOM 1601 O O . LEU A 1 194 ? 7.049 -3.322 4.340 1.00 72.50 194 LEU A O 1
ATOM 1605 N N . PHE A 1 195 ? 6.956 -4.618 2.505 1.00 77.38 195 PHE A N 1
ATOM 1606 C CA . PHE A 1 195 ? 6.044 -5.593 3.089 1.00 77.38 195 PHE A CA 1
ATOM 1607 C C . PHE A 1 195 ? 6.682 -6.317 4.281 1.00 77.38 195 PHE A C 1
ATOM 1609 O O . PHE A 1 195 ? 6.095 -6.369 5.353 1.00 77.38 195 PHE A O 1
ATOM 1616 N N . LYS A 1 196 ? 7.926 -6.800 4.168 1.00 77.12 196 LYS A N 1
ATOM 1617 C CA . LYS A 1 196 ? 8.634 -7.436 5.297 1.00 77.12 196 LYS A CA 1
ATOM 1618 C C . LYS A 1 196 ? 8.846 -6.497 6.481 1.00 77.12 196 LYS A C 1
ATOM 1620 O O . LYS A 1 196 ? 8.741 -6.945 7.617 1.00 77.12 196 LYS A O 1
ATOM 1625 N N . ALA A 1 197 ? 9.108 -5.214 6.234 1.00 69.19 197 ALA A N 1
ATOM 1626 C CA . ALA A 1 197 ? 9.248 -4.215 7.294 1.00 69.19 197 ALA A CA 1
ATOM 1627 C C . ALA A 1 197 ? 7.954 -4.016 8.107 1.00 69.19 197 ALA A C 1
ATOM 1629 O O . ALA A 1 197 ? 8.005 -3.562 9.246 1.00 69.19 197 ALA A O 1
ATOM 1630 N N . THR A 1 198 ? 6.805 -4.370 7.531 1.00 68.06 198 THR A N 1
ATOM 1631 C CA . THR A 1 198 ? 5.475 -4.199 8.133 1.00 68.06 198 THR A CA 1
ATOM 1632 C C . THR A 1 198 ? 4.783 -5.530 8.471 1.00 68.06 198 THR A C 1
ATOM 1634 O O . THR A 1 198 ? 3.812 -5.548 9.222 1.00 68.06 198 THR A O 1
ATOM 1637 N N . SER A 1 199 ? 5.338 -6.657 8.010 1.00 62.75 199 SER A N 1
ATOM 1638 C CA . SER A 1 199 ? 4.856 -8.025 8.234 1.00 62.75 199 SER A CA 1
ATOM 1639 C C . SER A 1 199 ? 4.807 -8.499 9.692 1.00 62.75 199 SER A C 1
ATOM 1641 O O . SER A 1 199 ? 3.960 -9.341 9.955 1.00 62.75 199 SER A O 1
ATOM 1643 N N . PRO A 1 200 ? 5.606 -8.008 10.665 1.00 57.97 200 PRO A N 1
ATOM 1644 C CA . PRO A 1 200 ? 5.436 -8.408 12.069 1.00 57.97 200 PRO A CA 1
ATOM 1645 C C . PRO A 1 200 ? 4.067 -8.039 12.674 1.00 57.97 200 PRO A C 1
ATOM 1647 O O . PRO A 1 200 ? 3.804 -8.371 13.826 1.00 57.97 200 PRO A O 1
ATOM 1650 N N . TYR A 1 201 ? 3.219 -7.320 11.929 1.00 53.06 201 TYR A N 1
ATOM 1651 C CA . TYR A 1 201 ? 1.912 -6.825 12.351 1.00 53.06 201 TYR A CA 1
ATOM 1652 C C . TYR A 1 201 ? 0.727 -7.318 11.485 1.00 53.06 201 TYR A C 1
ATOM 1654 O O . TYR A 1 201 ? -0.426 -7.141 11.888 1.00 53.06 201 TYR A O 1
ATOM 1662 N N . MET A 1 202 ? 0.995 -7.918 10.316 1.00 56.06 202 MET A N 1
ATOM 1663 C CA . MET A 1 202 ? -0.016 -8.451 9.381 1.00 56.06 202 MET A CA 1
ATOM 1664 C C . MET A 1 202 ? -0.125 -9.966 9.493 1.00 56.06 202 MET A C 1
ATOM 1666 O O . MET A 1 202 ? -1.268 -10.470 9.447 1.00 56.06 202 MET A O 1
#

Foldseek 3Di:
DDPPPCDPLVVVLVLLLQLLLLLLVVLLLLQQLFFPDHCQSVVLSVVLNVVSCVCSPDPVNRDPPPPDLVVVLVVLVCVVPVPDQDVSLVSSLVSLVSSVPGDGDPDDAAEAEDDDDLCCVPDCVSVVNVCVVVSVVRHRYDYDGSLVVVLVVLVVQLVVLVVVCVVPVDPVSVVSNVSSVSVSVSSVVVSVVSCVSNVVSD

Sequence (202 aa):
VFTFNLGTSLLVKAWNGITAVDQLEKMRMHTRPYEVNKGTSDQIYEKYMKRLLDYLADPKTNLGKMKTYLTIGKAFFSNLFNGKLSPIEEILKKAQEEFSQVKRTNEEKPKIGIVGEFYVRLHEPANQRIIRKLEKKGAEVWLAPATEYLVYSYHLASVFAREKFSLNRKKENLMEWILKSILYKVLIGYEHMLFKATSPYM